Protein AF-A0A954JZP9-F1 (afdb_monomer)

pLDDT: mean 89.73, std 17.75, range [27.66, 98.94]

Structure (mmCIF, N/CA/C/O backbone):
data_AF-A0A954JZP9-F1
#
_entry.id   AF-A0A954JZP9-F1
#
loop_
_atom_site.group_PDB
_atom_site.id
_atom_site.type_symbol
_atom_site.label_atom_id
_atom_site.label_alt_id
_atom_site.label_comp_id
_atom_site.label_asym_id
_atom_site.label_entity_id
_atom_site.label_seq_id
_atom_site.pdbx_PDB_ins_code
_atom_site.Cartn_x
_atom_site.Cartn_y
_atom_site.Cartn_z
_atom_site.occupancy
_atom_site.B_iso_or_equiv
_atom_site.auth_seq_id
_atom_site.auth_comp_id
_atom_site.auth_asym_id
_atom_site.auth_atom_id
_atom_site.pdbx_PDB_model_num
ATOM 1 N N . MET A 1 1 ? -80.512 -41.760 8.336 1.00 33.44 1 MET A N 1
ATOM 2 C CA . MET A 1 1 ? -80.634 -43.079 8.992 1.00 33.44 1 MET A CA 1
ATOM 3 C C . MET A 1 1 ? -79.260 -43.503 9.483 1.00 33.44 1 MET A C 1
ATOM 5 O O . MET A 1 1 ? -78.330 -43.411 8.701 1.00 33.44 1 MET A O 1
ATOM 9 N N . LEU A 1 2 ? -79.199 -43.943 10.749 1.00 32.62 2 LEU A N 1
ATOM 10 C CA . LEU A 1 2 ? -78.161 -44.771 11.401 1.00 32.62 2 LEU A CA 1
ATOM 11 C C . LEU A 1 2 ? -76.744 -44.156 11.499 1.00 32.62 2 LEU A C 1
ATOM 13 O O . LEU A 1 2 ? -75.993 -44.124 10.540 1.00 32.62 2 LEU A O 1
ATOM 17 N N . HIS A 1 3 ? -76.423 -43.468 12.603 1.00 27.66 3 HIS A N 1
ATOM 18 C CA . HIS A 1 3 ? -75.772 -44.008 13.818 1.00 27.66 3 HIS A CA 1
ATOM 19 C C . HIS A 1 3 ? -74.424 -44.703 13.566 1.00 27.66 3 HIS A C 1
ATOM 21 O O . HIS A 1 3 ? -74.402 -45.846 13.126 1.00 27.66 3 HIS A O 1
ATOM 27 N N . ASN A 1 4 ? -73.330 -44.094 14.043 1.00 33.38 4 ASN A N 1
ATOM 28 C CA . ASN A 1 4 ? -72.460 -44.821 14.965 1.00 33.38 4 ASN A CA 1
ATOM 29 C C . ASN A 1 4 ? -71.724 -43.890 15.941 1.00 33.38 4 ASN A C 1
ATOM 31 O O . ASN A 1 4 ? -71.271 -42.803 15.588 1.00 33.38 4 ASN A O 1
ATOM 35 N N . HIS A 1 5 ? -71.668 -44.333 17.194 1.00 32.56 5 HIS A N 1
ATOM 36 C CA . HIS A 1 5 ? -71.101 -43.649 18.348 1.00 32.56 5 HIS A CA 1
ATOM 37 C C . HIS A 1 5 ? -69.634 -44.043 18.553 1.00 32.56 5 HIS A C 1
ATOM 39 O O . HIS A 1 5 ? -69.300 -45.221 18.522 1.00 32.56 5 HIS A O 1
ATOM 45 N N . GLY A 1 6 ? -68.794 -43.075 18.924 1.00 33.31 6 GLY A N 1
ATOM 46 C CA . GLY A 1 6 ? -67.505 -43.312 19.574 1.00 33.31 6 GLY A CA 1
ATOM 47 C C . GLY A 1 6 ? -67.225 -42.194 20.576 1.00 33.31 6 GLY A C 1
ATOM 48 O O . GLY A 1 6 ? -67.038 -41.045 20.194 1.00 33.31 6 GLY A O 1
ATOM 49 N N . LYS A 1 7 ? -67.290 -42.514 21.872 1.00 33.81 7 LYS A N 1
ATOM 50 C CA . LYS A 1 7 ? -67.066 -41.597 23.003 1.00 33.81 7 LYS A CA 1
ATOM 51 C C . LYS A 1 7 ? -65.589 -41.591 23.434 1.00 33.81 7 LYS A C 1
ATOM 53 O O . LYS A 1 7 ? -64.958 -42.640 23.411 1.00 33.81 7 LYS A O 1
ATOM 58 N N . ARG A 1 8 ? -65.216 -40.470 24.083 1.00 31.73 8 ARG A N 1
ATOM 59 C CA . ARG A 1 8 ? -64.083 -40.191 25.012 1.00 31.73 8 ARG A CA 1
ATOM 60 C C . ARG A 1 8 ? -62.855 -39.560 24.323 1.00 31.73 8 ARG A C 1
ATOM 62 O O . ARG A 1 8 ? -62.428 -40.061 23.305 1.00 31.73 8 ARG A O 1
ATOM 69 N N . ALA A 1 9 ? -62.243 -38.471 24.802 1.00 33.69 9 ALA A N 1
ATOM 70 C CA . ALA A 1 9 ? -62.295 -37.809 26.107 1.00 33.69 9 ALA A CA 1
ATOM 71 C C . ALA A 1 9 ? -62.086 -36.278 26.006 1.00 33.69 9 ALA A C 1
ATOM 73 O O . ALA A 1 9 ? -61.395 -35.773 25.130 1.00 33.69 9 ALA A O 1
ATOM 74 N N . ARG A 1 10 ? -62.693 -35.559 26.960 1.00 32.78 10 ARG A N 1
ATOM 75 C CA . ARG A 1 10 ? -62.503 -34.134 27.283 1.00 32.78 10 ARG A CA 1
ATOM 76 C C . ARG A 1 10 ? -61.070 -33.860 27.765 1.00 32.78 10 ARG A C 1
ATOM 78 O O . ARG A 1 10 ? -60.638 -34.545 28.688 1.00 32.78 10 ARG A O 1
ATOM 85 N N . ARG A 1 11 ? -60.495 -32.716 27.378 1.00 30.75 11 ARG A N 1
ATOM 86 C CA . ARG A 1 11 ? -60.244 -31.596 28.314 1.00 30.75 11 ARG A CA 1
ATOM 87 C C . ARG A 1 11 ? -59.953 -30.285 27.577 1.00 30.75 11 ARG A C 1
ATOM 89 O O . ARG A 1 11 ? -59.355 -30.262 26.513 1.00 30.75 11 ARG A O 1
ATOM 96 N N . LEU A 1 12 ? -60.488 -29.219 28.165 1.00 31.77 12 LEU A N 1
ATOM 97 C CA . LEU A 1 12 ? -60.503 -27.835 27.708 1.00 31.77 12 LEU A CA 1
ATOM 98 C C . LEU A 1 12 ? -59.228 -27.086 28.126 1.00 31.77 12 LEU A C 1
ATOM 100 O O . LEU A 1 12 ? -58.771 -27.273 29.247 1.00 31.77 12 LEU A O 1
ATOM 104 N N . ARG A 1 13 ? -58.798 -26.192 27.222 1.00 34.97 13 ARG A N 1
ATOM 105 C CA . ARG A 1 13 ? -58.212 -24.842 27.386 1.00 34.97 13 ARG A CA 1
ATOM 106 C C . ARG A 1 13 ? -57.173 -24.585 28.488 1.00 34.97 13 ARG A C 1
ATOM 108 O O . ARG A 1 13 ? -57.493 -24.641 29.668 1.00 34.97 13 ARG A O 1
ATOM 115 N N . ALA A 1 14 ? -56.065 -23.973 28.071 1.00 30.14 14 ALA A N 1
ATOM 116 C CA . ALA A 1 14 ? -55.577 -22.741 28.692 1.00 30.14 14 ALA A CA 1
ATOM 117 C C . ALA A 1 14 ? -54.895 -21.862 27.630 1.00 30.14 14 ALA A C 1
ATOM 119 O O . ALA A 1 14 ? -54.045 -22.332 26.881 1.00 30.14 14 ALA A O 1
ATOM 120 N N . ALA A 1 15 ? -55.326 -20.604 27.552 1.00 40.88 15 ALA A N 1
ATOM 121 C CA . ALA A 1 15 ? -54.568 -19.521 26.946 1.00 40.88 15 ALA A CA 1
ATOM 122 C C . ALA A 1 15 ? -53.496 -19.073 27.949 1.00 40.88 15 ALA A C 1
ATOM 124 O O . ALA A 1 15 ? -53.769 -19.031 29.148 1.00 40.88 15 ALA A O 1
ATOM 125 N N . GLY A 1 16 ? -52.312 -18.725 27.461 1.00 29.33 16 GLY A N 1
ATOM 126 C CA . GLY A 1 16 ? -51.227 -18.172 28.265 1.00 29.33 16 GLY A CA 1
ATOM 127 C C . GLY A 1 16 ? -50.022 -17.948 27.369 1.00 29.33 16 GLY A C 1
ATOM 128 O O . GLY A 1 16 ? -49.464 -18.907 26.848 1.00 29.33 16 GLY A O 1
ATOM 129 N N . GLY A 1 17 ? -49.700 -16.681 27.115 1.00 32.91 17 GLY A N 1
ATOM 130 C CA . GLY A 1 17 ? -48.550 -16.307 26.309 1.00 32.91 17 GLY A CA 1
ATOM 131 C C . GLY A 1 17 ? -47.236 -16.608 27.016 1.00 32.91 17 GLY A C 1
ATOM 132 O O . GLY A 1 17 ? -47.182 -16.660 28.241 1.00 32.91 17 GLY A O 1
ATOM 133 N N . GLN A 1 18 ? -46.188 -16.737 26.214 1.00 32.66 18 GLN A N 1
ATOM 134 C CA . GLN A 1 18 ? -44.828 -16.375 26.586 1.00 32.66 18 GLN A CA 1
ATOM 135 C C . GLN A 1 18 ? -44.085 -16.003 25.300 1.00 32.66 18 GLN A C 1
ATOM 137 O O . GLN A 1 18 ? -43.603 -16.843 24.549 1.00 32.66 18 GLN A O 1
ATOM 142 N N . SER A 1 19 ? -44.079 -14.699 25.031 1.00 45.66 19 SER A N 1
ATOM 143 C CA . SER A 1 19 ? -42.978 -14.003 24.376 1.00 45.66 19 SER A CA 1
ATOM 144 C C . SER A 1 19 ? -41.702 -14.262 25.182 1.00 45.66 19 SER A C 1
ATOM 146 O O . SER A 1 19 ? -41.695 -13.975 26.381 1.00 45.66 19 SER A O 1
ATOM 148 N N . GLY A 1 20 ? -40.650 -14.803 24.566 1.00 36.94 20 GLY A N 1
ATOM 149 C CA . GLY A 1 20 ? -39.375 -14.969 25.275 1.00 36.94 20 GLY A CA 1
ATOM 150 C C . GLY A 1 20 ? -38.360 -15.950 24.692 1.00 36.94 20 GLY A C 1
ATOM 151 O O . GLY A 1 20 ? -37.575 -16.490 25.458 1.00 36.94 20 GLY A O 1
ATOM 152 N N . MET A 1 21 ? -38.354 -16.215 23.382 1.00 32.12 21 MET A N 1
ATOM 153 C CA . MET A 1 21 ? -37.303 -17.031 22.745 1.00 32.12 21 MET A CA 1
ATOM 154 C C . MET A 1 21 ? -36.926 -16.475 21.368 1.00 32.12 21 MET A C 1
ATOM 156 O O . MET A 1 21 ? -37.049 -17.152 20.353 1.00 32.12 21 MET A O 1
ATOM 160 N N . ALA A 1 22 ? -36.510 -15.211 21.332 1.00 34.50 22 ALA A N 1
ATOM 161 C CA . ALA A 1 22 ? -35.873 -14.621 20.153 1.00 34.50 22 ALA A CA 1
ATOM 162 C C . ALA A 1 22 ? -34.716 -13.675 20.520 1.00 34.50 22 ALA A C 1
ATOM 164 O O . ALA A 1 22 ? -34.351 -12.844 19.704 1.00 34.50 22 ALA A O 1
ATOM 165 N N . ASP A 1 23 ? -34.160 -13.785 21.733 1.00 39.78 23 ASP A N 1
ATOM 166 C CA . ASP A 1 23 ? -33.246 -12.766 22.276 1.00 39.78 23 ASP A CA 1
ATOM 167 C C . ASP A 1 23 ? -32.055 -13.371 23.044 1.00 39.78 23 ASP A C 1
ATOM 169 O O . ASP A 1 23 ? -31.574 -12.830 24.033 1.00 39.78 23 ASP A O 1
ATOM 173 N N . SER A 1 24 ? -31.598 -14.561 22.643 1.00 39.22 24 SER A N 1
ATOM 174 C CA . SER A 1 24 ? -30.530 -15.273 23.365 1.00 39.22 24 SER A CA 1
ATOM 175 C C . SER A 1 24 ? -29.490 -15.928 22.459 1.00 39.22 24 SER A C 1
ATOM 177 O O . SER A 1 24 ? -28.933 -16.966 22.808 1.00 39.22 24 SER A O 1
ATOM 179 N N . ALA A 1 25 ? -29.225 -15.332 21.299 1.00 39.66 25 ALA A N 1
ATOM 180 C CA . ALA A 1 25 ? -28.188 -15.789 20.380 1.00 39.66 25 ALA A CA 1
ATOM 181 C C . ALA A 1 25 ? -27.268 -14.631 19.981 1.00 39.66 25 ALA A C 1
ATOM 183 O O . ALA A 1 25 ? -27.146 -14.343 18.804 1.00 39.66 25 ALA A O 1
ATOM 184 N N . GLU A 1 26 ? -26.684 -13.952 20.973 1.00 43.59 26 GLU A N 1
ATOM 185 C CA . GLU A 1 26 ? -25.443 -13.163 20.847 1.00 43.59 26 GLU A CA 1
ATOM 186 C C . GLU A 1 26 ? -25.017 -12.627 22.227 1.00 43.59 26 GLU A C 1
ATOM 188 O O . GLU A 1 26 ? -24.778 -11.445 22.437 1.00 43.59 26 GLU A O 1
ATOM 193 N N . ILE A 1 27 ? -24.916 -13.506 23.229 1.00 37.97 27 ILE A N 1
ATOM 194 C CA . ILE A 1 27 ? -23.974 -13.213 24.313 1.00 37.97 27 ILE A CA 1
ATOM 195 C C . ILE A 1 27 ? -22.645 -13.719 23.782 1.00 37.97 27 ILE A C 1
ATOM 197 O O . ILE A 1 27 ? -22.351 -14.911 23.867 1.00 37.97 27 ILE A O 1
ATOM 201 N N . ALA A 1 28 ? -21.916 -12.817 23.127 1.00 40.00 28 ALA A N 1
ATOM 202 C CA . ALA A 1 28 ? -20.525 -13.017 22.784 1.00 40.00 28 ALA A CA 1
ATOM 203 C C . ALA A 1 28 ? -19.807 -13.460 24.063 1.00 40.00 28 ALA A C 1
ATOM 205 O O . ALA A 1 28 ? -19.632 -12.676 24.997 1.00 40.00 28 ALA A O 1
ATOM 206 N N . GLU A 1 29 ? -19.423 -14.736 24.143 1.00 37.47 29 GLU A N 1
ATOM 207 C CA . GLU A 1 29 ? -18.289 -15.077 24.988 1.00 37.47 29 GLU A CA 1
ATOM 208 C C . GLU A 1 29 ? -17.181 -14.114 24.580 1.00 37.47 29 GLU A C 1
ATOM 210 O O . GLU A 1 29 ? -16.909 -13.973 23.384 1.00 37.47 29 GLU A O 1
ATOM 215 N N . ALA A 1 30 ? -16.594 -13.429 25.559 1.00 40.47 30 ALA A N 1
ATOM 216 C CA . ALA A 1 30 ? -15.386 -12.649 25.378 1.00 40.47 30 ALA A CA 1
ATOM 217 C C . ALA A 1 30 ? -14.276 -13.607 24.924 1.00 40.47 30 ALA A C 1
ATOM 219 O O . ALA A 1 30 ? -13.437 -14.053 25.704 1.00 40.47 30 ALA A O 1
ATOM 220 N N . ARG A 1 31 ? -14.294 -13.975 23.640 1.00 44.09 31 ARG A N 1
ATOM 221 C CA . ARG A 1 31 ? -13.096 -14.371 22.934 1.00 44.09 31 ARG A CA 1
ATOM 222 C C . ARG A 1 31 ? -12.229 -13.142 23.057 1.00 44.09 31 ARG A C 1
ATOM 224 O O . ARG A 1 31 ? -12.560 -12.100 22.501 1.00 44.09 31 ARG A O 1
ATOM 231 N N . ILE A 1 32 ? -11.190 -13.259 23.872 1.00 42.91 32 ILE A N 1
ATOM 232 C CA . ILE A 1 32 ? -10.062 -12.346 23.831 1.00 42.91 32 ILE A CA 1
ATOM 233 C C . ILE A 1 32 ? -9.638 -12.368 22.364 1.00 42.91 32 ILE A C 1
ATOM 235 O O . ILE A 1 32 ? -9.024 -13.333 21.909 1.00 42.91 32 ILE A O 1
ATOM 239 N N . LEU A 1 33 ? -10.087 -11.373 21.598 1.00 53.03 33 LEU A N 1
ATOM 240 C CA . LEU A 1 33 ? -9.472 -11.018 20.337 1.00 53.03 33 LEU A CA 1
ATOM 241 C C . LEU A 1 33 ? -8.048 -10.685 20.749 1.00 53.03 33 LEU A C 1
ATOM 243 O O . LEU A 1 33 ? -7.807 -9.653 21.372 1.00 53.03 33 LEU A O 1
ATOM 247 N N . LEU A 1 34 ? -7.130 -11.632 20.543 1.00 54.31 34 LEU A N 1
ATOM 248 C CA . LEU A 1 34 ? -5.718 -11.326 20.654 1.00 54.31 34 LEU A CA 1
ATOM 249 C C . LEU A 1 34 ? -5.511 -10.197 19.645 1.00 54.31 34 LEU A C 1
ATOM 251 O O . LEU A 1 34 ? -5.744 -10.405 18.454 1.00 54.31 34 LEU A O 1
ATOM 255 N N . ALA A 1 35 ? -5.208 -8.995 20.131 1.00 67.44 35 ALA A N 1
ATOM 256 C CA . ALA A 1 35 ? -4.916 -7.873 19.261 1.00 67.44 35 ALA A CA 1
ATOM 257 C C . ALA A 1 35 ? -3.764 -8.306 18.352 1.00 67.44 35 ALA A C 1
ATOM 259 O O . ALA A 1 35 ? -2.670 -8.587 18.844 1.00 67.44 35 ALA A O 1
ATOM 260 N N . ALA A 1 36 ? -4.034 -8.444 17.053 1.00 81.50 36 ALA A N 1
ATOM 261 C CA . ALA A 1 36 ? -2.985 -8.721 16.085 1.00 81.50 36 ALA A CA 1
ATOM 262 C C . ALA A 1 36 ? -1.965 -7.582 16.165 1.00 81.50 36 ALA A C 1
ATOM 264 O O . ALA A 1 36 ? -2.373 -6.413 16.226 1.00 81.50 36 ALA A O 1
ATOM 265 N N . ALA A 1 37 ? -0.675 -7.921 16.188 1.00 93.94 37 ALA A N 1
ATOM 266 C CA . ALA A 1 37 ? 0.385 -6.924 16.167 1.00 93.94 37 ALA A CA 1
ATOM 267 C C . ALA A 1 37 ? 0.190 -5.991 14.963 1.00 93.94 37 ALA A C 1
ATOM 269 O O . ALA A 1 37 ? -0.298 -6.418 13.915 1.00 93.94 37 ALA A O 1
ATOM 270 N N . ILE A 1 38 ? 0.498 -4.706 15.135 1.00 97.50 38 ILE A N 1
ATOM 271 C CA . ILE A 1 38 ? 0.285 -3.703 14.084 1.00 97.50 38 ILE A CA 1
ATOM 272 C C . ILE A 1 38 ? 1.218 -3.947 12.891 1.00 97.50 38 ILE A C 1
ATOM 274 O O . ILE A 1 38 ? 0.843 -3.691 11.756 1.00 97.50 38 ILE A O 1
ATOM 278 N N . ASP A 1 39 ? 2.412 -4.470 13.145 1.00 97.94 39 ASP A N 1
ATOM 279 C CA . ASP A 1 39 ? 3.418 -4.797 12.136 1.00 97.94 39 ASP A CA 1
ATOM 280 C C . ASP A 1 39 ? 3.252 -6.204 11.538 1.00 97.94 39 ASP A C 1
ATOM 282 O O . ASP A 1 39 ? 4.045 -6.596 10.692 1.00 97.94 39 ASP A O 1
ATOM 286 N N . GLY A 1 40 ? 2.259 -6.987 11.977 1.00 97.19 40 GLY A N 1
ATOM 287 C CA . GLY A 1 40 ? 2.046 -8.372 11.546 1.00 97.19 40 GLY A CA 1
ATOM 288 C C . GLY A 1 40 ? 2.889 -9.430 12.278 1.00 97.19 40 GLY A C 1
ATOM 289 O O . GLY A 1 40 ? 2.667 -10.627 12.071 1.00 97.19 40 GLY A O 1
ATOM 290 N N . THR A 1 41 ? 3.804 -9.037 13.169 1.00 97.62 41 THR A N 1
ATOM 291 C CA . THR A 1 41 ? 4.682 -9.970 13.892 1.00 97.62 41 THR A CA 1
ATOM 292 C C . THR A 1 41 ? 3.884 -10.934 14.778 1.00 97.62 41 THR A C 1
ATOM 294 O O . THR A 1 41 ? 2.926 -10.573 15.465 1.00 97.62 41 THR A O 1
ATOM 297 N N . GLY A 1 42 ? 4.293 -12.202 14.792 1.00 95.62 42 GLY A N 1
ATOM 298 C CA . GLY A 1 42 ? 3.695 -13.257 15.611 1.00 95.62 42 GLY A CA 1
ATOM 299 C C . GLY A 1 42 ? 2.401 -13.852 15.049 1.00 95.62 42 GLY A C 1
ATOM 300 O O . GLY A 1 42 ? 1.772 -14.659 15.735 1.00 95.62 42 GLY A O 1
ATOM 301 N N . ASN A 1 43 ? 2.010 -13.498 13.818 1.00 95.62 43 ASN A N 1
ATOM 302 C CA . ASN A 1 43 ? 0.859 -14.104 13.141 1.00 95.62 43 ASN A CA 1
ATOM 303 C C . ASN A 1 43 ? 1.054 -15.623 12.961 1.00 95.62 43 ASN A C 1
ATOM 305 O O . ASN A 1 43 ? 0.176 -16.419 13.303 1.00 95.62 43 ASN A O 1
ATOM 309 N N . ASN A 1 44 ? 2.247 -16.037 12.523 1.00 97.00 44 ASN A N 1
ATOM 310 C CA . ASN A 1 44 ? 2.642 -17.441 12.477 1.00 97.00 44 ASN A CA 1
ATOM 311 C C . ASN A 1 44 ? 3.429 -17.832 13.744 1.00 97.00 44 ASN A C 1
ATOM 313 O O . ASN A 1 44 ? 4.438 -17.221 14.080 1.00 97.00 44 ASN A O 1
ATOM 317 N N . LEU A 1 45 ? 2.987 -18.881 14.449 1.00 94.94 45 LEU A N 1
ATOM 318 C CA . LEU A 1 45 ? 3.584 -19.292 15.730 1.00 94.94 45 LEU A CA 1
ATOM 319 C C . LEU A 1 45 ? 4.985 -19.909 15.605 1.00 94.94 45 LEU A C 1
ATOM 321 O O . LEU A 1 45 ? 5.762 -19.847 16.557 1.00 94.94 45 LEU A O 1
ATOM 325 N N . GLU A 1 46 ? 5.289 -20.552 14.476 1.00 97.12 46 GLU A N 1
ATOM 326 C CA . GLU A 1 46 ? 6.580 -21.217 14.245 1.00 97.12 46 GLU A CA 1
ATOM 327 C C . GLU A 1 46 ? 7.581 -20.292 13.547 1.00 97.12 46 GLU A C 1
ATOM 329 O O . GLU A 1 46 ? 8.784 -20.410 13.775 1.00 97.12 46 GLU A O 1
ATOM 334 N N . ASN A 1 47 ? 7.080 -19.347 12.748 1.00 97.69 47 ASN A N 1
ATOM 335 C CA . ASN A 1 47 ? 7.867 -18.359 12.016 1.00 97.69 47 ASN A CA 1
ATOM 336 C C . ASN A 1 47 ? 7.327 -16.945 12.306 1.00 97.69 47 ASN A C 1
ATOM 338 O O . ASN A 1 47 ? 6.631 -16.387 11.460 1.00 97.69 47 ASN A O 1
ATOM 342 N N . PRO A 1 48 ? 7.614 -16.359 13.485 1.00 97.00 48 PRO A N 1
ATOM 343 C CA . PRO A 1 48 ? 6.967 -15.123 13.941 1.00 97.00 48 PRO A CA 1
ATOM 344 C C . PRO A 1 48 ? 7.113 -13.920 13.009 1.00 97.00 48 PRO A C 1
ATOM 346 O O . PRO A 1 48 ? 6.218 -13.085 12.983 1.00 97.00 48 PRO A O 1
ATOM 349 N N . GLU A 1 49 ? 8.193 -13.851 12.233 1.00 97.62 49 GLU A N 1
ATOM 350 C CA . GLU A 1 49 ? 8.442 -12.742 11.304 1.00 97.62 49 GLU A CA 1
ATOM 351 C C . GLU A 1 49 ? 7.728 -12.915 9.958 1.00 97.62 49 GLU A C 1
ATOM 353 O O . GLU A 1 49 ? 7.643 -11.984 9.179 1.00 97.62 49 GLU A O 1
ATOM 358 N N . TRP A 1 50 ? 7.196 -14.094 9.623 1.00 98.12 50 TRP A N 1
ATOM 359 C CA . TRP A 1 50 ? 6.610 -14.299 8.297 1.00 98.12 50 TRP A CA 1
ATOM 360 C C . TRP A 1 50 ? 5.448 -13.345 8.014 1.00 98.12 50 TRP A C 1
ATOM 362 O O . TRP A 1 50 ? 4.371 -13.479 8.591 1.00 98.12 50 TRP A O 1
ATOM 372 N N . GLY A 1 51 ? 5.669 -12.440 7.057 1.00 97.69 51 GLY A N 1
ATOM 373 C CA . GLY A 1 51 ? 4.704 -11.431 6.637 1.00 97.69 51 GLY A CA 1
ATOM 374 C C . GLY A 1 51 ? 4.684 -10.168 7.499 1.00 97.69 51 GLY A C 1
ATOM 375 O O . GLY A 1 51 ? 3.813 -9.330 7.268 1.00 97.69 51 GLY A O 1
ATOM 376 N N . SER A 1 52 ? 5.598 -10.013 8.464 1.00 98.31 52 SER A N 1
ATOM 377 C CA . SER A 1 52 ? 5.723 -8.763 9.210 1.00 98.31 52 SER A CA 1
ATOM 378 C C . SER A 1 52 ? 6.315 -7.641 8.347 1.00 98.31 52 SER A C 1
ATOM 380 O O . SER A 1 52 ? 6.948 -7.871 7.311 1.00 98.31 52 SER A O 1
ATOM 382 N N . ALA A 1 53 ? 6.067 -6.399 8.757 1.00 98.25 53 ALA A N 1
ATOM 383 C CA . ALA A 1 53 ? 6.636 -5.221 8.127 1.00 98.25 53 ALA A CA 1
ATOM 384 C C . ALA A 1 53 ? 8.167 -5.223 8.250 1.00 98.25 53 ALA A C 1
ATOM 386 O O . ALA A 1 53 ? 8.723 -5.451 9.323 1.00 98.25 53 ALA A O 1
ATOM 387 N N . GLY A 1 54 ? 8.856 -4.922 7.151 1.00 97.56 54 GLY A N 1
ATOM 388 C CA . GLY A 1 54 ? 10.317 -4.916 7.079 1.00 97.56 54 GLY A CA 1
ATOM 389 C C . GLY A 1 54 ? 10.935 -6.241 6.627 1.00 97.56 54 GLY A C 1
ATOM 390 O O . GLY A 1 54 ? 12.153 -6.298 6.452 1.00 97.56 54 GLY A O 1
ATOM 391 N N . GLU A 1 55 ? 10.135 -7.280 6.381 1.00 97.81 55 GLU A N 1
ATOM 392 C CA . GLU A 1 55 ? 10.629 -8.528 5.803 1.00 97.81 55 GLU A CA 1
ATOM 393 C C . GLU A 1 55 ? 10.937 -8.412 4.307 1.00 97.81 55 GLU A C 1
ATOM 395 O O . GLU A 1 55 ? 10.360 -7.616 3.557 1.00 97.81 55 GLU A O 1
ATOM 400 N N . ASN A 1 56 ? 11.843 -9.274 3.846 1.00 98.00 56 ASN A N 1
ATOM 401 C CA . ASN A 1 56 ? 12.130 -9.406 2.425 1.00 98.00 56 ASN A CA 1
ATOM 402 C C . ASN A 1 56 ? 10.907 -9.932 1.666 1.00 98.00 56 ASN A C 1
ATOM 404 O O . ASN A 1 56 ? 10.235 -10.872 2.099 1.00 98.00 56 ASN A O 1
ATOM 408 N N . LEU A 1 57 ? 10.670 -9.373 0.478 1.00 98.31 57 LEU A N 1
ATOM 409 C CA . LEU A 1 57 ? 9.757 -9.977 -0.485 1.00 98.31 57 LEU A CA 1
ATOM 410 C C . LEU A 1 57 ? 10.248 -11.390 -0.819 1.00 98.31 57 LEU A C 1
ATOM 412 O O . LEU A 1 57 ? 11.442 -11.614 -1.036 1.00 98.31 57 LEU A O 1
ATOM 416 N N . ILE A 1 58 ? 9.325 -12.347 -0.903 1.00 97.62 58 ILE A N 1
ATOM 417 C CA . ILE A 1 58 ? 9.670 -13.697 -1.354 1.00 97.62 58 ILE A CA 1
ATOM 418 C C . ILE A 1 58 ? 9.886 -13.702 -2.871 1.00 97.62 58 ILE A C 1
ATOM 420 O O . ILE A 1 58 ? 9.563 -12.746 -3.577 1.00 97.62 58 ILE A O 1
ATOM 424 N N . ARG A 1 59 ? 10.397 -14.808 -3.405 1.00 96.75 59 ARG A N 1
ATOM 425 C CA . ARG A 1 59 ? 10.563 -14.985 -4.848 1.00 96.75 59 ARG A CA 1
ATOM 426 C C . ARG A 1 59 ? 9.899 -16.256 -5.338 1.00 96.75 59 ARG A C 1
ATOM 428 O O . ARG A 1 59 ? 10.065 -17.316 -4.737 1.00 96.75 59 ARG A O 1
ATOM 435 N N . LEU A 1 60 ? 9.194 -16.151 -6.459 1.00 96.94 60 LEU A N 1
ATOM 436 C CA . LEU A 1 60 ? 8.676 -17.301 -7.202 1.00 96.94 60 LEU A CA 1
ATOM 437 C C . LEU A 1 60 ? 9.718 -17.840 -8.195 1.00 96.94 60 LEU A C 1
ATOM 439 O O . LEU A 1 60 ? 9.725 -19.034 -8.496 1.00 96.94 60 LEU A O 1
ATOM 443 N N . ALA A 1 61 ? 10.611 -16.975 -8.678 1.00 95.19 61 ALA A N 1
ATOM 444 C CA . ALA A 1 61 ? 11.717 -17.289 -9.571 1.00 95.19 61 ALA A CA 1
ATOM 445 C C . ALA A 1 61 ? 13.053 -16.735 -9.047 1.00 95.19 61 ALA A C 1
ATOM 447 O O . ALA A 1 61 ? 13.114 -15.781 -8.277 1.00 95.19 61 ALA A O 1
ATOM 448 N N . THR A 1 62 ? 14.166 -17.330 -9.474 1.00 93.06 62 THR A N 1
ATOM 449 C CA . THR A 1 62 ? 15.507 -16.847 -9.106 1.00 93.06 62 THR A CA 1
ATOM 450 C C . THR A 1 62 ? 15.747 -15.422 -9.606 1.00 93.06 62 THR A C 1
ATOM 452 O O . THR A 1 62 ? 15.368 -15.098 -10.729 1.00 93.06 62 THR A O 1
ATOM 455 N N . ALA A 1 63 ? 16.427 -14.591 -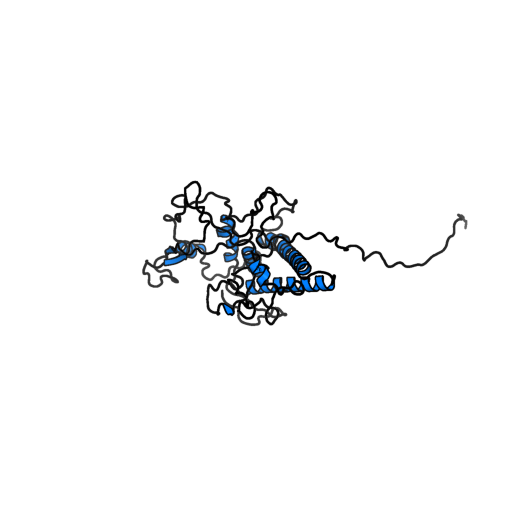8.810 1.00 94.19 63 ALA A N 1
ATOM 456 C CA . ALA A 1 63 ? 16.797 -13.236 -9.216 1.00 94.19 63 ALA A CA 1
ATOM 457 C C . ALA A 1 63 ? 17.732 -13.237 -10.442 1.00 94.19 63 ALA A C 1
ATOM 459 O O . ALA A 1 63 ? 18.756 -13.922 -10.444 1.00 94.19 63 ALA A O 1
ATOM 460 N N . GLU A 1 64 ? 17.414 -12.428 -11.456 1.00 94.12 64 GLU A N 1
ATOM 461 C CA . GLU A 1 64 ? 18.208 -12.280 -12.686 1.00 94.12 64 GLU A CA 1
ATOM 462 C C . GLU A 1 64 ? 18.880 -10.898 -12.763 1.00 94.12 64 GLU A C 1
ATOM 464 O O . GLU A 1 64 ? 18.457 -10.010 -13.506 1.00 94.12 64 GLU A O 1
ATOM 469 N N . TYR A 1 65 ? 19.945 -10.716 -11.981 1.00 96.06 65 TYR A N 1
ATOM 470 C CA . TYR A 1 65 ? 20.855 -9.567 -12.090 1.00 96.06 65 TYR A CA 1
ATOM 471 C C . TYR A 1 65 ? 21.966 -9.838 -13.119 1.00 96.06 65 TYR A C 1
ATOM 473 O O . TYR A 1 65 ? 22.321 -10.997 -13.341 1.00 96.06 65 TYR A O 1
ATOM 481 N N . ALA A 1 66 ? 22.541 -8.793 -13.727 1.00 96.00 66 ALA A N 1
ATOM 482 C CA . ALA A 1 66 ? 23.594 -8.925 -14.749 1.00 96.00 66 ALA A CA 1
ATOM 483 C C . ALA A 1 66 ? 24.832 -9.680 -14.232 1.00 96.00 66 ALA A C 1
ATOM 485 O O . ALA A 1 66 ? 25.387 -10.537 -14.918 1.00 96.00 66 ALA A O 1
ATOM 486 N N . ASP A 1 67 ? 25.219 -9.398 -12.990 1.00 96.62 67 ASP A N 1
ATOM 487 C CA . ASP A 1 67 ? 26.316 -10.039 -12.261 1.00 96.62 67 ASP A CA 1
ATOM 488 C C . ASP A 1 67 ? 25.855 -11.235 -11.406 1.00 96.62 67 ASP A C 1
ATOM 490 O O . ASP A 1 67 ? 26.658 -11.831 -10.688 1.00 96.62 67 ASP A O 1
ATOM 494 N N . ALA A 1 68 ? 24.564 -11.587 -11.468 1.00 96.12 68 ALA A N 1
ATOM 495 C CA . ALA A 1 68 ? 23.881 -12.526 -10.576 1.00 96.12 68 ALA A CA 1
ATOM 496 C C . ALA A 1 68 ? 23.946 -12.155 -9.076 1.00 96.12 68 ALA A C 1
ATOM 498 O O . ALA A 1 68 ? 23.740 -13.017 -8.221 1.00 96.12 68 ALA A O 1
ATOM 499 N N . ILE A 1 69 ? 24.219 -10.888 -8.743 1.00 97.50 69 ILE A N 1
ATOM 500 C CA . ILE A 1 69 ? 24.288 -10.384 -7.366 1.00 97.50 69 ILE A CA 1
ATOM 501 C C . ILE A 1 69 ? 23.354 -9.190 -7.187 1.00 97.50 69 ILE A C 1
ATOM 503 O O . ILE A 1 69 ? 22.437 -9.255 -6.372 1.00 97.50 69 ILE A O 1
ATOM 507 N N . SER A 1 70 ? 23.591 -8.087 -7.897 1.00 96.94 70 SER A N 1
ATOM 508 C CA . SER A 1 70 ? 22.839 -6.846 -7.695 1.00 96.94 70 SER A CA 1
ATOM 509 C C . SER A 1 70 ? 22.876 -5.852 -8.855 1.00 96.94 70 SER A C 1
ATOM 511 O O . SER A 1 70 ? 22.122 -4.875 -8.808 1.00 96.94 70 SER A O 1
ATOM 513 N N . GLU A 1 71 ? 23.717 -6.045 -9.873 1.00 95.69 71 GLU A N 1
ATOM 514 C CA . GLU A 1 71 ? 23.779 -5.150 -11.030 1.00 95.69 71 GLU A CA 1
ATOM 515 C C . GLU A 1 71 ? 22.501 -5.265 -11.867 1.00 95.69 71 GLU A C 1
ATOM 517 O O . GLU A 1 71 ? 22.040 -6.362 -12.195 1.00 95.69 71 GLU A O 1
ATOM 522 N N . VAL A 1 72 ? 21.896 -4.117 -12.186 1.00 93.44 72 VAL A N 1
ATOM 523 C CA . VAL A 1 72 ? 20.651 -4.057 -12.964 1.00 93.44 72 VAL A CA 1
ATOM 524 C C . VAL A 1 72 ? 20.873 -4.738 -14.314 1.00 93.44 72 VAL A C 1
ATOM 526 O O . VAL A 1 72 ? 21.760 -4.360 -15.070 1.00 93.44 72 VAL A O 1
ATOM 529 N N . GLY A 1 73 ? 20.074 -5.765 -14.602 1.00 91.12 73 GLY A N 1
ATOM 530 C CA . GLY A 1 73 ? 20.132 -6.480 -15.872 1.00 91.12 73 GLY A CA 1
ATOM 531 C C . GLY A 1 73 ? 19.398 -5.761 -17.002 1.00 91.12 73 GLY A C 1
ATOM 532 O O . GLY A 1 73 ? 18.637 -4.821 -16.784 1.00 91.12 73 GLY A O 1
ATOM 533 N N . GLY A 1 74 ? 19.562 -6.281 -18.219 1.00 87.06 74 GLY A N 1
ATOM 534 C CA . GLY A 1 74 ? 18.774 -5.856 -19.378 1.00 87.06 74 GLY A CA 1
ATOM 535 C C . GLY A 1 74 ? 19.468 -4.898 -20.343 1.00 87.06 74 GLY A C 1
ATOM 536 O O . GLY A 1 74 ? 18.772 -4.290 -21.144 1.00 87.06 74 GLY A O 1
ATOM 537 N N . GLU A 1 75 ? 20.801 -4.801 -20.321 1.00 85.94 75 GLU A N 1
ATOM 538 C CA . GLU A 1 75 ? 21.576 -3.978 -21.271 1.00 85.94 75 GLU A CA 1
ATOM 539 C C . GLU A 1 75 ? 21.294 -4.322 -22.748 1.00 85.94 75 GLU A C 1
ATOM 541 O O . GLU A 1 75 ? 21.305 -3.441 -23.603 1.00 85.94 75 GLU A O 1
ATOM 546 N N . ASP A 1 76 ? 20.968 -5.586 -23.039 1.00 90.19 76 ASP A N 1
ATOM 547 C CA . ASP A 1 76 ? 20.613 -6.071 -24.382 1.00 90.19 76 ASP A CA 1
ATOM 548 C C . ASP A 1 76 ? 19.102 -5.969 -24.701 1.00 90.19 76 ASP A C 1
ATOM 550 O O . ASP A 1 76 ? 18.622 -6.565 -25.670 1.00 90.19 76 ASP A O 1
ATOM 554 N N . ARG A 1 77 ? 18.313 -5.275 -23.869 1.00 93.12 77 ARG A N 1
ATOM 555 C CA . ARG A 1 77 ? 16.854 -5.126 -24.021 1.00 93.12 77 ARG A CA 1
ATOM 556 C C . ARG A 1 77 ? 16.502 -3.697 -24.468 1.00 93.12 77 ARG A C 1
ATOM 558 O O . ARG A 1 77 ? 17.245 -2.767 -24.160 1.00 93.12 77 ARG A O 1
ATOM 565 N N . PRO A 1 78 ? 15.362 -3.491 -25.157 1.00 95.94 78 PRO A N 1
ATOM 566 C CA . PRO A 1 78 ? 14.838 -2.148 -25.399 1.00 95.94 78 PRO A CA 1
ATOM 567 C C . PRO A 1 78 ? 14.656 -1.374 -24.089 1.00 95.94 78 PRO A C 1
ATOM 569 O O . PRO A 1 78 ? 14.385 -1.973 -23.042 1.00 95.94 78 PRO A O 1
ATOM 572 N N . SER A 1 79 ? 14.773 -0.045 -24.140 1.00 96.00 79 SER A N 1
ATOM 573 C CA . SER A 1 79 ? 14.587 0.771 -22.938 1.00 96.00 79 SER A CA 1
ATOM 574 C C . SER A 1 79 ? 13.142 0.694 -22.438 1.00 96.00 79 SER A C 1
ATOM 576 O O . SER A 1 79 ? 12.205 0.498 -23.215 1.00 96.00 79 SER A O 1
ATOM 578 N N . ALA A 1 80 ? 12.930 0.908 -21.136 1.00 96.06 80 ALA A N 1
ATOM 579 C CA . ALA A 1 80 ? 11.580 0.918 -20.571 1.00 96.06 80 ALA A CA 1
ATOM 580 C C . ALA A 1 80 ? 10.666 1.958 -21.253 1.00 96.06 80 ALA A C 1
ATOM 582 O O . ALA A 1 80 ? 9.478 1.700 -21.441 1.00 96.06 80 ALA A O 1
ATOM 583 N N . ARG A 1 81 ? 11.219 3.101 -21.691 1.00 97.44 81 ARG A N 1
ATOM 584 C CA . ARG A 1 81 ? 10.462 4.122 -22.428 1.00 97.44 81 ARG A CA 1
ATOM 585 C C . ARG A 1 81 ? 10.100 3.670 -23.843 1.00 97.44 81 ARG A C 1
ATOM 587 O O . ARG A 1 81 ? 8.979 3.909 -24.276 1.00 97.44 81 ARG A O 1
ATOM 594 N N . GLU A 1 82 ? 11.001 2.985 -24.544 1.00 97.19 82 GLU A N 1
ATOM 595 C CA . GLU A 1 82 ? 10.689 2.394 -25.851 1.00 97.19 82 GLU A CA 1
ATOM 596 C C . GLU A 1 82 ? 9.563 1.356 -25.742 1.00 97.19 82 GLU A C 1
ATOM 598 O O . GLU A 1 82 ? 8.615 1.382 -26.530 1.00 97.19 82 GLU A O 1
ATOM 603 N N . ILE A 1 83 ? 9.627 0.487 -24.728 1.00 97.12 83 ILE A N 1
ATOM 604 C CA . ILE A 1 83 ? 8.582 -0.508 -24.453 1.00 97.12 83 ILE A CA 1
ATOM 605 C C . ILE A 1 83 ? 7.256 0.188 -24.129 1.00 97.12 83 ILE A C 1
ATOM 607 O O . ILE A 1 83 ? 6.238 -0.170 -24.712 1.00 97.12 83 ILE A O 1
ATOM 611 N N . SER A 1 84 ? 7.267 1.206 -23.262 1.00 96.94 84 SER A N 1
ATOM 612 C CA . SER A 1 84 ? 6.081 2.003 -22.923 1.00 96.94 84 SER A CA 1
ATOM 613 C C . SER A 1 84 ? 5.427 2.606 -24.170 1.00 96.94 84 SER A C 1
ATOM 615 O O . SER A 1 84 ? 4.240 2.386 -24.391 1.00 96.94 84 SER A O 1
ATOM 617 N N . ASN A 1 85 ? 6.201 3.266 -25.037 1.00 95.94 85 ASN A N 1
ATOM 618 C CA . ASN A 1 85 ? 5.681 3.854 -26.277 1.00 95.94 85 ASN A CA 1
ATOM 619 C C . ASN A 1 85 ? 5.122 2.795 -27.242 1.00 95.94 85 ASN A C 1
ATOM 621 O O . ASN A 1 85 ? 4.175 3.059 -27.970 1.00 95.94 85 ASN A O 1
ATOM 625 N N . THR A 1 86 ? 5.718 1.602 -27.274 1.00 95.69 86 THR A N 1
ATOM 626 C CA . THR A 1 86 ? 5.337 0.549 -28.229 1.00 95.69 86 THR A CA 1
ATOM 627 C C . THR A 1 86 ? 4.135 -0.270 -27.761 1.00 95.69 86 THR A C 1
ATOM 629 O O . THR A 1 86 ? 3.353 -0.738 -28.585 1.00 95.69 86 THR A O 1
ATOM 632 N N . VAL A 1 87 ? 4.019 -0.503 -26.452 1.00 94.56 87 VAL A N 1
ATOM 633 C CA . VAL A 1 87 ? 3.060 -1.455 -25.869 1.00 94.56 87 VAL A CA 1
ATOM 634 C C . VAL A 1 87 ? 1.897 -0.753 -25.180 1.00 94.56 87 VAL A C 1
ATOM 636 O O . VAL A 1 87 ? 0.778 -1.255 -25.238 1.00 94.56 87 VAL A O 1
ATOM 639 N N . SER A 1 88 ? 2.154 0.370 -24.509 1.00 92.25 88 SER A N 1
ATOM 640 C CA . SER A 1 88 ? 1.175 1.036 -23.643 1.00 92.25 88 SER A CA 1
ATOM 641 C C . SER A 1 88 ? 0.475 2.222 -24.303 1.00 92.25 88 SER A C 1
ATOM 643 O O . SER A 1 88 ? -0.524 2.686 -23.764 1.00 92.25 88 SER A O 1
ATOM 645 N N . ASP A 1 89 ? 0.969 2.722 -25.440 1.00 90.25 89 ASP A N 1
ATOM 646 C CA . ASP A 1 89 ? 0.301 3.799 -26.172 1.00 90.25 89 ASP A CA 1
ATOM 647 C C . ASP A 1 89 ? -1.056 3.323 -26.719 1.00 90.25 89 ASP A C 1
ATOM 649 O O . ASP A 1 89 ? -1.130 2.476 -27.612 1.00 90.25 89 ASP A O 1
ATOM 653 N N . SER A 1 90 ? -2.140 3.880 -26.177 1.00 85.00 90 SER A N 1
ATOM 654 C CA . SER A 1 90 ? -3.509 3.631 -26.634 1.00 85.00 90 SER A CA 1
ATOM 655 C C . SER A 1 90 ? -3.903 4.501 -27.832 1.00 85.00 90 SER A C 1
ATOM 657 O O . SER A 1 90 ? -5.013 4.371 -28.349 1.00 85.00 90 SER A O 1
ATOM 659 N N . GLY A 1 91 ? -3.035 5.416 -28.282 1.00 83.06 91 GLY A N 1
ATOM 660 C CA . GLY A 1 91 ? -3.331 6.361 -29.358 1.00 83.06 91 GLY A CA 1
ATOM 661 C C . GLY A 1 91 ? -4.479 7.321 -29.026 1.00 83.06 91 GLY A C 1
ATOM 662 O O . GLY A 1 91 ? -5.126 7.834 -29.941 1.00 83.06 91 GLY A O 1
ATOM 663 N N . GLY A 1 92 ? -4.764 7.527 -27.735 1.00 79.31 92 GLY A N 1
ATOM 664 C CA . GLY A 1 92 ? -5.906 8.310 -27.253 1.00 79.31 92 GLY A CA 1
ATOM 665 C C . GLY A 1 92 ? -7.252 7.589 -27.374 1.00 79.31 92 GLY A C 1
ATOM 666 O O . GLY A 1 92 ? -8.292 8.242 -27.356 1.00 79.31 92 GLY A O 1
ATOM 667 N N . ALA A 1 93 ? -7.251 6.265 -27.555 1.00 80.38 93 ALA A N 1
ATOM 668 C CA . ALA A 1 93 ? -8.471 5.477 -27.500 1.00 80.38 93 ALA A CA 1
ATOM 669 C C . ALA A 1 93 ? -8.919 5.288 -26.046 1.00 80.38 93 ALA A C 1
ATOM 671 O O . ALA A 1 93 ? -8.157 4.778 -25.226 1.00 80.38 93 ALA A O 1
ATOM 672 N N . ASP A 1 94 ? -10.175 5.631 -25.776 1.00 81.38 94 ASP A N 1
ATOM 673 C CA . ASP A 1 94 ? -10.880 5.195 -24.576 1.00 81.38 94 ASP A CA 1
ATOM 674 C C . ASP A 1 94 ? -11.275 3.717 -24.745 1.00 81.38 94 ASP A C 1
ATOM 676 O O . ASP A 1 94 ? -12.077 3.352 -25.617 1.00 81.38 94 ASP A O 1
ATOM 680 N N . VAL A 1 95 ? -10.628 2.844 -23.968 1.00 84.12 95 VAL A N 1
ATOM 681 C CA . VAL A 1 95 ? -10.830 1.393 -24.016 1.00 84.12 95 VAL A CA 1
ATOM 682 C C . VAL A 1 95 ? -11.662 0.970 -22.817 1.00 84.12 95 VAL A C 1
ATOM 684 O O . VAL A 1 95 ? -11.155 0.712 -21.728 1.00 84.12 95 VAL A O 1
ATOM 687 N N . ILE A 1 96 ? -12.961 0.821 -23.052 1.00 83.19 96 ILE A N 1
ATOM 688 C CA . ILE A 1 96 ? -13.893 0.347 -22.032 1.00 83.19 96 ILE A CA 1
ATOM 689 C C . ILE A 1 96 ? -13.620 -1.130 -21.727 1.00 83.19 96 ILE A C 1
ATOM 691 O O . ILE A 1 96 ? -13.519 -1.966 -22.627 1.00 83.19 96 ILE A O 1
ATOM 695 N N . SER A 1 97 ? -13.566 -1.468 -20.439 1.00 83.88 97 SER A N 1
ATOM 696 C CA . SER A 1 97 ? -13.474 -2.853 -19.976 1.00 83.88 97 SER A CA 1
ATOM 697 C C . SER A 1 97 ? -14.619 -3.707 -20.533 1.00 83.88 97 SER A C 1
ATOM 699 O O . SER A 1 97 ? -15.788 -3.443 -20.252 1.00 83.88 97 SER A O 1
ATOM 701 N N . ASP A 1 98 ? -14.297 -4.814 -21.212 1.00 86.81 98 ASP A N 1
ATOM 702 C CA . ASP A 1 98 ? -15.281 -5.802 -21.700 1.00 86.81 98 ASP A CA 1
ATOM 703 C C . ASP A 1 98 ? -16.157 -6.392 -20.578 1.00 86.81 98 ASP A C 1
ATOM 705 O O . ASP A 1 98 ? -17.212 -6.983 -20.824 1.00 86.81 98 ASP A O 1
ATOM 709 N N . ARG A 1 99 ? -15.713 -6.261 -19.321 1.00 87.00 99 ARG A N 1
ATOM 710 C CA . ARG A 1 99 ? -16.443 -6.709 -18.130 1.00 87.00 99 ARG A CA 1
ATOM 711 C C . ARG A 1 99 ? -17.315 -5.620 -17.508 1.00 87.00 99 ARG A C 1
ATOM 713 O O . ARG A 1 99 ? -17.981 -5.909 -16.517 1.00 87.00 99 ARG A O 1
ATOM 720 N N . MET A 1 100 ? -17.332 -4.414 -18.082 1.00 88.12 100 MET A N 1
ATOM 721 C CA . MET A 1 100 ? -18.135 -3.268 -17.640 1.00 88.12 100 MET A CA 1
ATOM 722 C C . MET A 1 100 ? -17.948 -2.956 -16.148 1.00 88.12 100 MET A C 1
ATOM 724 O O . MET A 1 100 ? -18.910 -2.718 -15.418 1.00 88.12 100 MET A O 1
ATOM 728 N N . MET A 1 101 ? -16.704 -3.034 -15.678 1.00 89.69 101 MET A N 1
ATOM 729 C CA . MET A 1 101 ? -16.357 -2.729 -14.292 1.00 89.69 101 MET A CA 1
ATOM 730 C C . MET A 1 101 ? -16.343 -1.217 -14.073 1.00 89.69 101 MET A C 1
ATOM 732 O O . MET A 1 101 ? -15.856 -0.477 -14.920 1.00 89.69 101 MET A O 1
ATOM 736 N N . SER A 1 102 ? -16.852 -0.766 -12.928 1.00 91.31 102 SER A N 1
ATOM 737 C CA . SER A 1 102 ? -16.717 0.628 -12.488 1.00 91.31 102 SER A CA 1
ATOM 738 C C . SER A 1 102 ? -15.281 0.944 -12.062 1.00 91.31 102 SER A C 1
ATOM 740 O O . SER A 1 102 ? -14.598 0.032 -11.595 1.00 91.31 102 SER A O 1
ATOM 742 N N . ALA A 1 103 ? -14.897 2.226 -12.048 1.00 90.81 103 ALA A N 1
ATOM 743 C CA . ALA A 1 103 ? -13.621 2.730 -11.509 1.00 90.81 103 ALA A CA 1
ATOM 744 C C . ALA A 1 103 ? -13.261 2.180 -10.111 1.00 90.81 103 ALA A C 1
ATOM 746 O O . ALA A 1 103 ? -12.102 1.899 -9.816 1.00 90.81 103 ALA A O 1
ATOM 747 N N . MET A 1 104 ? -14.266 1.864 -9.283 1.00 93.00 104 MET A N 1
ATOM 748 C CA . MET A 1 104 ? -14.066 1.202 -7.987 1.00 93.00 104 MET A CA 1
ATOM 749 C C . MET A 1 104 ? -13.217 -0.084 -8.059 1.00 93.00 104 MET A C 1
ATOM 751 O O . MET A 1 104 ? -12.593 -0.454 -7.068 1.00 93.00 104 MET A O 1
ATOM 755 N N . ILE A 1 105 ? -13.154 -0.774 -9.207 1.00 94.25 105 ILE A N 1
ATOM 756 C CA . ILE A 1 105 ? -12.311 -1.965 -9.347 1.00 94.25 105 ILE A CA 1
ATOM 757 C C . ILE A 1 105 ? -10.822 -1.642 -9.177 1.00 94.25 105 ILE A C 1
ATOM 759 O O . ILE A 1 105 ? -10.127 -2.407 -8.507 1.00 94.25 105 ILE A O 1
ATOM 763 N N . TYR A 1 106 ? -10.329 -0.529 -9.732 1.00 94.06 106 TYR A N 1
ATOM 764 C CA . TYR A 1 106 ? -8.926 -0.151 -9.568 1.00 94.06 106 TYR A CA 1
ATOM 765 C C . TYR A 1 106 ? -8.719 0.587 -8.252 1.00 94.06 106 TYR A C 1
ATOM 767 O O . TYR A 1 106 ? -7.731 0.308 -7.586 1.00 94.06 106 TYR A O 1
ATOM 775 N N . ALA A 1 107 ? -9.661 1.443 -7.835 1.00 96.25 107 ALA A N 1
ATOM 776 C CA . ALA A 1 107 ? -9.543 2.175 -6.575 1.00 96.25 107 ALA A CA 1
ATOM 777 C C . ALA A 1 107 ? -9.454 1.208 -5.383 1.00 96.25 107 ALA A C 1
ATOM 779 O O . ALA A 1 107 ? -8.580 1.350 -4.530 1.00 96.25 107 ALA A O 1
ATOM 780 N N . TRP A 1 108 ? -10.288 0.157 -5.364 1.00 98.25 108 TRP A N 1
ATOM 781 C CA . TRP A 1 108 ? -10.171 -0.916 -4.374 1.00 98.25 108 TRP A CA 1
ATOM 782 C C . TRP A 1 108 ? -8.859 -1.693 -4.525 1.00 98.25 108 TRP A C 1
ATOM 784 O O . TRP A 1 108 ? -8.210 -1.992 -3.531 1.00 98.25 108 TRP A O 1
ATOM 794 N N . GLY A 1 109 ? -8.436 -1.994 -5.757 1.00 98.06 109 GLY A N 1
ATOM 795 C CA . GLY A 1 109 ? -7.161 -2.666 -6.017 1.00 98.06 109 GLY A CA 1
ATOM 796 C C . GLY A 1 109 ? -5.955 -1.899 -5.467 1.00 98.06 109 GLY A C 1
ATOM 797 O O . GLY A 1 109 ? -5.117 -2.496 -4.801 1.00 98.06 109 GLY A O 1
ATOM 798 N N . GLN A 1 110 ? -5.903 -0.582 -5.678 1.00 98.25 110 GLN A N 1
ATOM 799 C CA . GLN A 1 110 ? -4.876 0.304 -5.129 1.00 98.25 110 GLN A CA 1
ATOM 800 C C . GLN A 1 110 ? -4.970 0.386 -3.602 1.00 98.25 110 GLN A C 1
ATOM 802 O O . GLN A 1 110 ? -3.962 0.258 -2.917 1.00 98.25 110 GLN A O 1
ATOM 807 N N . PHE A 1 111 ? -6.179 0.524 -3.054 1.00 98.62 111 PHE A N 1
ATOM 808 C CA . PHE A 1 111 ? -6.397 0.529 -1.607 1.00 98.62 111 PHE A CA 1
ATOM 809 C C . PHE A 1 111 ? -5.884 -0.755 -0.936 1.00 98.62 111 PHE A C 1
ATOM 811 O O . PHE A 1 111 ? -5.283 -0.685 0.131 1.00 98.62 111 PHE A O 1
ATOM 818 N N . ILE A 1 112 ? -6.063 -1.908 -1.588 1.00 98.56 112 ILE A N 1
ATOM 819 C CA . ILE A 1 112 ? -5.513 -3.188 -1.136 1.00 98.56 112 ILE A CA 1
ATOM 820 C C . ILE A 1 112 ? -4.003 -3.285 -1.367 1.00 98.56 112 ILE A C 1
ATOM 822 O O . ILE A 1 112 ? -3.312 -3.749 -0.471 1.00 98.56 112 ILE A O 1
ATOM 826 N N . ASP A 1 113 ? -3.460 -2.831 -2.503 1.00 98.50 113 ASP A N 1
ATOM 827 C CA . ASP A 1 113 ? -2.001 -2.797 -2.726 1.00 98.50 113 ASP A CA 1
ATOM 828 C C . ASP A 1 113 ? -1.282 -2.073 -1.580 1.00 98.50 113 ASP A C 1
ATOM 830 O O . ASP A 1 113 ? -0.247 -2.535 -1.110 1.00 98.50 113 ASP A O 1
ATOM 834 N N . HIS A 1 114 ? -1.885 -0.996 -1.074 1.00 98.56 114 HIS A N 1
ATOM 835 C CA . HIS A 1 114 ? -1.351 -0.192 0.024 1.00 98.56 114 HIS A CA 1
ATOM 836 C C . HIS A 1 114 ? -1.517 -0.830 1.409 1.00 98.56 114 HIS A C 1
ATOM 838 O O . HIS A 1 114 ? -0.966 -0.309 2.373 1.00 98.56 114 HIS A O 1
ATOM 844 N N . ASP A 1 115 ? -2.259 -1.933 1.511 1.00 98.69 115 ASP A N 1
ATOM 845 C CA . ASP A 1 115 ? -2.374 -2.746 2.724 1.00 98.69 115 ASP A CA 1
ATOM 846 C C . ASP A 1 115 ? -1.292 -3.834 2.782 1.00 98.69 115 ASP A C 1
ATOM 848 O O . ASP A 1 115 ? -0.869 -4.217 3.864 1.00 98.69 115 ASP A O 1
ATOM 852 N N . ILE A 1 116 ? -0.838 -4.328 1.618 1.00 98.38 116 ILE A N 1
ATOM 853 C CA . ILE A 1 116 ? 0.015 -5.526 1.536 1.00 98.38 116 ILE A CA 1
ATOM 854 C C . ILE A 1 116 ? 1.402 -5.295 0.930 1.00 98.38 116 ILE A C 1
ATOM 856 O O . ILE A 1 116 ? 2.289 -6.127 1.134 1.00 98.38 116 ILE A O 1
ATOM 860 N N . THR A 1 117 ? 1.625 -4.219 0.163 1.00 97.75 117 THR A N 1
ATOM 861 C CA . THR A 1 117 ? 2.941 -3.915 -0.420 1.00 97.75 117 THR A CA 1
ATOM 862 C C . THR A 1 117 ? 3.370 -2.451 -0.340 1.00 97.75 117 THR A C 1
ATOM 864 O O . THR A 1 117 ? 2.646 -1.516 -0.686 1.00 97.75 117 THR A O 1
ATOM 867 N N . LEU A 1 118 ? 4.629 -2.253 0.049 1.00 97.75 118 LEU A N 1
ATOM 868 C CA . LEU A 1 118 ? 5.348 -0.994 -0.080 1.00 97.75 118 LEU A CA 1
ATOM 869 C C . LEU A 1 118 ? 6.835 -1.271 -0.279 1.00 97.75 118 LEU A C 1
ATOM 871 O O . LEU A 1 118 ? 7.550 -1.636 0.651 1.00 97.75 118 LEU A O 1
ATOM 875 N N . THR A 1 119 ? 7.330 -1.039 -1.489 1.00 97.19 119 THR A N 1
ATOM 876 C CA . THR A 1 119 ? 8.769 -1.020 -1.760 1.00 97.19 119 THR A CA 1
ATOM 877 C C . THR A 1 119 ? 9.219 0.424 -1.920 1.00 97.19 119 THR A C 1
ATOM 879 O O . THR A 1 119 ? 9.006 1.038 -2.964 1.00 97.19 119 THR A O 1
ATOM 882 N N . GLN A 1 120 ? 9.841 0.974 -0.878 1.00 94.69 120 GLN A N 1
ATOM 883 C CA . GLN A 1 120 ? 10.331 2.350 -0.898 1.00 94.69 120 GLN A CA 1
ATOM 884 C C . GLN A 1 120 ? 11.463 2.549 -1.913 1.00 94.69 120 GLN A C 1
ATOM 886 O O . GLN A 1 120 ? 12.266 1.649 -2.181 1.00 94.69 120 GLN A O 1
ATOM 891 N N . SER A 1 121 ? 11.557 3.769 -2.439 1.00 94.38 121 SER A N 1
ATOM 892 C CA . SER A 1 121 ? 12.734 4.218 -3.183 1.00 94.38 121 SER A CA 1
ATOM 893 C C . SER A 1 121 ? 13.968 4.207 -2.278 1.00 94.38 121 SER A C 1
ATOM 895 O O . SER A 1 121 ? 13.903 4.588 -1.112 1.00 94.38 121 SER A O 1
ATOM 897 N N . GLY A 1 122 ? 15.109 3.781 -2.816 1.00 93.81 122 GLY A N 1
ATOM 898 C CA . GLY A 1 122 ? 16.402 3.930 -2.157 1.00 93.81 122 GLY A CA 1
ATOM 899 C C . GLY A 1 122 ? 16.856 5.392 -2.131 1.00 93.81 122 GLY A C 1
ATOM 900 O O . GLY A 1 122 ? 16.108 6.307 -2.466 1.00 93.81 122 GLY A O 1
ATOM 901 N N . THR A 1 123 ? 18.107 5.635 -1.742 1.00 92.88 123 THR A N 1
ATOM 902 C CA . THR A 1 123 ? 18.642 7.008 -1.629 1.00 92.88 123 THR A CA 1
ATOM 903 C C . THR A 1 123 ? 19.984 7.217 -2.325 1.00 92.88 123 THR A C 1
ATOM 905 O O . THR A 1 123 ? 20.471 8.345 -2.391 1.00 92.88 123 THR A O 1
ATOM 908 N N . THR A 1 124 ? 20.600 6.156 -2.850 1.00 92.19 124 THR A N 1
ATOM 909 C CA . THR A 1 124 ? 22.005 6.175 -3.289 1.00 92.19 124 THR A CA 1
ATOM 910 C C . THR A 1 124 ? 22.234 5.699 -4.720 1.00 92.19 124 THR A C 1
ATOM 912 O O . THR A 1 124 ? 23.258 6.044 -5.306 1.00 92.19 124 THR A O 1
ATOM 915 N N . GLU A 1 125 ? 21.317 4.926 -5.301 1.00 95.25 125 GLU A N 1
ATOM 916 C CA . GLU A 1 125 ? 21.504 4.268 -6.596 1.00 95.25 125 GLU A CA 1
ATOM 917 C C . GLU A 1 125 ? 20.523 4.803 -7.640 1.00 95.25 125 GLU A C 1
ATOM 919 O O . GLU A 1 125 ? 19.435 4.261 -7.838 1.00 95.25 125 GLU A O 1
ATOM 924 N N . VAL A 1 126 ? 20.931 5.867 -8.331 1.00 95.44 126 VAL A N 1
ATOM 925 C CA . VAL A 1 126 ? 20.197 6.384 -9.492 1.00 95.44 126 VAL A CA 1
ATOM 926 C C . VAL A 1 126 ? 20.354 5.415 -10.663 1.00 95.44 126 VAL A C 1
ATOM 928 O O . VAL A 1 126 ? 21.457 4.952 -10.959 1.00 95.44 126 VAL A O 1
ATOM 931 N N . THR A 1 127 ? 19.253 5.126 -11.347 1.00 92.56 127 THR A N 1
ATOM 932 C CA . THR A 1 127 ? 19.235 4.421 -12.626 1.00 92.56 127 THR A CA 1
ATOM 933 C C . THR A 1 127 ? 18.457 5.255 -13.636 1.00 92.56 127 THR A C 1
ATOM 935 O O . THR A 1 127 ? 17.388 5.779 -13.341 1.00 92.56 127 THR A O 1
ATOM 938 N N . SER A 1 128 ? 19.019 5.436 -14.825 1.00 94.69 128 SER A N 1
ATOM 939 C CA . SER A 1 128 ? 18.456 6.327 -15.838 1.00 94.69 128 SER A CA 1
ATOM 940 C C . SER A 1 128 ? 17.844 5.510 -16.966 1.00 94.69 128 SER A C 1
ATOM 942 O O . SER A 1 128 ? 18.516 4.691 -17.595 1.00 94.69 128 SER A O 1
ATOM 944 N N . ILE A 1 129 ? 16.569 5.752 -17.255 1.00 96.00 129 ILE A N 1
ATOM 945 C CA . ILE A 1 129 ? 15.871 5.158 -18.392 1.00 96.00 129 ILE A CA 1
ATOM 946 C C . ILE A 1 129 ? 16.244 5.955 -19.640 1.00 96.00 129 ILE A C 1
ATOM 948 O O . ILE A 1 129 ? 15.950 7.147 -19.735 1.00 96.00 129 ILE A O 1
ATOM 952 N N . ALA A 1 130 ? 16.869 5.295 -20.615 1.00 95.94 130 ALA A N 1
ATOM 953 C CA . ALA A 1 130 ? 17.171 5.910 -21.902 1.00 95.94 130 ALA A CA 1
ATOM 954 C C . ALA A 1 130 ? 15.881 6.274 -22.657 1.00 95.94 130 ALA A C 1
ATOM 956 O O . ALA A 1 130 ? 14.995 5.431 -22.840 1.00 95.94 130 ALA A O 1
ATOM 957 N N . VAL A 1 131 ? 15.791 7.520 -23.121 1.00 98.06 131 VAL A N 1
ATOM 958 C CA . VAL A 1 131 ? 14.660 8.019 -23.910 1.00 98.06 131 VAL A CA 1
ATOM 959 C C . VAL A 1 131 ? 14.983 7.872 -25.402 1.00 98.06 131 VAL A C 1
ATOM 961 O O . VAL A 1 131 ? 16.061 8.294 -25.827 1.00 98.06 131 VAL A O 1
ATOM 964 N N . PRO A 1 132 ? 14.082 7.293 -26.221 1.00 97.56 132 PRO A N 1
ATOM 965 C CA . PRO A 1 132 ? 14.265 7.252 -27.668 1.00 97.56 132 PRO A CA 1
ATOM 966 C C . PRO A 1 132 ? 14.452 8.654 -28.261 1.00 97.56 132 PRO A C 1
ATOM 968 O O . PRO A 1 132 ? 13.749 9.593 -27.892 1.00 97.56 132 PRO A O 1
ATOM 971 N N . ALA A 1 133 ? 15.381 8.795 -29.207 1.00 97.62 133 ALA A N 1
ATOM 972 C CA . ALA A 1 133 ? 15.617 10.075 -29.867 1.00 97.62 133 ALA A CA 1
ATOM 973 C C . ALA A 1 133 ? 14.333 10.576 -30.550 1.00 97.62 133 ALA A C 1
ATOM 975 O O . ALA A 1 133 ? 13.703 9.841 -31.314 1.00 97.62 133 ALA A O 1
ATOM 976 N N . GLY A 1 134 ? 13.953 11.822 -30.265 1.00 96.94 134 GLY A N 1
ATOM 977 C CA . GLY A 1 134 ? 12.734 12.413 -30.818 1.00 96.94 134 GLY A CA 1
ATOM 978 C C . GLY A 1 134 ? 11.451 12.000 -30.095 1.00 96.94 134 GLY A C 1
ATOM 979 O O . GLY A 1 134 ? 10.369 12.256 -30.625 1.00 96.94 134 GLY A O 1
ATOM 980 N N . ASP A 1 135 ? 11.545 11.371 -28.915 1.00 97.69 135 ASP A N 1
ATOM 981 C CA . ASP A 1 135 ? 10.386 11.124 -28.054 1.00 97.69 135 ASP A CA 1
ATOM 982 C C . ASP A 1 135 ? 9.612 12.438 -27.828 1.00 97.69 135 ASP A C 1
ATOM 984 O O . ASP A 1 135 ? 10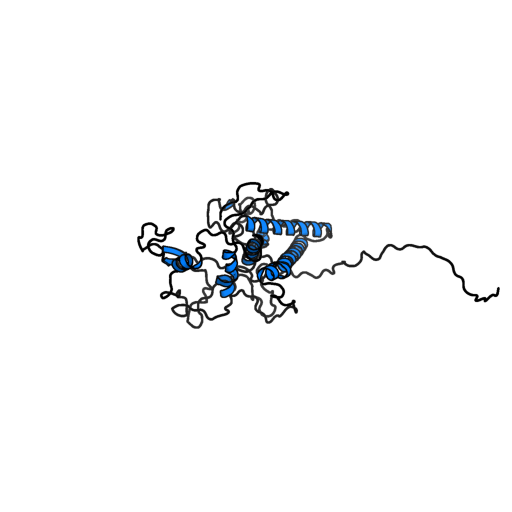.202 13.426 -27.383 1.00 97.69 135 ASP A O 1
ATOM 988 N N . PRO A 1 136 ? 8.303 12.484 -28.124 1.00 95.06 136 PRO A N 1
ATOM 989 C CA . PRO A 1 136 ? 7.547 13.734 -28.128 1.00 95.06 136 PRO A CA 1
ATOM 990 C C . PRO A 1 136 ? 7.415 14.371 -26.740 1.00 95.06 136 PRO A C 1
ATOM 992 O O . PRO A 1 136 ? 7.215 15.581 -26.648 1.00 95.06 136 PRO A O 1
ATOM 995 N N . SER A 1 137 ? 7.519 13.577 -25.672 1.00 95.62 137 SER A N 1
ATOM 996 C CA . SER A 1 137 ? 7.350 14.039 -24.294 1.00 95.62 137 SER A CA 1
ATOM 997 C C . SER A 1 137 ? 8.687 14.411 -23.658 1.00 95.62 137 SER A C 1
ATOM 999 O O . SER A 1 137 ? 8.783 15.440 -22.994 1.00 95.62 137 SER A O 1
ATOM 1001 N N . PHE A 1 138 ? 9.717 13.587 -23.866 1.00 97.06 138 PHE A N 1
ATOM 1002 C CA . PHE A 1 138 ? 10.971 13.676 -23.110 1.00 97.06 138 PHE A CA 1
ATOM 1003 C C . PHE A 1 138 ? 12.203 14.052 -23.953 1.00 97.06 138 PHE A C 1
ATOM 1005 O O . PHE A 1 138 ? 13.198 14.496 -23.386 1.00 97.06 138 PHE A O 1
ATOM 1012 N N . ASP A 1 139 ? 12.152 13.942 -25.288 1.00 97.69 139 ASP A N 1
ATOM 1013 C CA . ASP A 1 139 ? 13.215 14.400 -26.202 1.00 97.69 139 ASP A CA 1
ATOM 1014 C C . ASP A 1 139 ? 12.670 15.068 -27.489 1.00 97.69 139 ASP A C 1
ATOM 1016 O O . ASP A 1 139 ? 13.063 14.701 -28.603 1.00 97.69 139 ASP A O 1
ATOM 1020 N N . PRO A 1 140 ? 11.788 16.086 -27.399 1.00 97.25 140 PRO A N 1
ATOM 1021 C CA . PRO A 1 140 ? 11.098 16.644 -28.571 1.00 97.25 140 PRO A CA 1
ATOM 1022 C C . PRO A 1 140 ? 12.031 17.340 -29.575 1.00 97.25 140 PRO A C 1
ATOM 1024 O O . PRO A 1 140 ? 11.651 17.599 -30.717 1.00 97.25 140 PRO A O 1
ATOM 1027 N N . PHE A 1 141 ? 13.262 17.658 -29.165 1.00 97.06 141 PHE A N 1
ATOM 1028 C CA . PHE A 1 141 ? 14.285 18.270 -30.017 1.00 97.06 141 PHE A CA 1
ATOM 1029 C C . PHE A 1 141 ? 15.247 17.251 -30.633 1.00 97.06 141 PHE A C 1
ATOM 1031 O O . PHE A 1 141 ? 16.201 17.657 -31.300 1.00 97.06 141 PHE A O 1
ATOM 1038 N N . ASN A 1 142 ? 14.988 15.952 -30.443 1.00 96.50 142 ASN A N 1
ATOM 1039 C CA . ASN A 1 142 ? 15.759 14.858 -31.019 1.00 96.50 142 ASN A CA 1
ATOM 1040 C C . ASN A 1 142 ? 17.259 14.971 -30.689 1.00 96.50 142 ASN A C 1
ATOM 1042 O O . ASN A 1 142 ? 18.117 14.928 -31.575 1.00 96.50 142 ASN A O 1
ATOM 1046 N N . THR A 1 143 ? 17.568 15.176 -29.407 1.00 97.00 143 THR A N 1
ATOM 1047 C CA . THR A 1 143 ? 18.946 15.271 -28.910 1.00 97.00 143 THR A CA 1
ATOM 1048 C C . THR A 1 143 ? 19.634 13.908 -28.888 1.00 97.00 143 THR A C 1
ATOM 1050 O O . THR A 1 143 ? 20.850 13.839 -29.062 1.00 97.00 143 THR A O 1
ATOM 1053 N N . GLY A 1 144 ? 18.864 12.829 -28.694 1.00 96.12 144 GLY A N 1
ATOM 1054 C CA . GLY A 1 144 ? 19.372 11.463 -28.565 1.00 96.12 144 GLY A CA 1
ATOM 1055 C C . GLY A 1 144 ? 20.139 11.196 -27.266 1.00 96.12 144 GLY A C 1
ATOM 1056 O O . GLY A 1 144 ? 20.812 10.174 -27.164 1.00 96.12 144 GLY A O 1
ATOM 1057 N N . THR A 1 145 ? 20.071 12.109 -26.292 1.00 96.69 145 THR A N 1
ATOM 1058 C CA . THR A 1 145 ? 20.788 12.000 -25.008 1.00 96.69 145 THR A CA 1
ATOM 1059 C C . THR A 1 145 ? 19.882 12.153 -23.789 1.00 96.69 145 THR A C 1
ATOM 1061 O O . THR A 1 145 ? 20.384 12.195 -22.669 1.00 96.69 145 THR A O 1
ATOM 1064 N N . ALA A 1 146 ? 18.572 12.301 -23.986 1.00 97.75 146 ALA A N 1
ATOM 1065 C CA . ALA A 1 146 ? 17.628 12.467 -22.890 1.00 97.75 146 ALA A CA 1
ATOM 1066 C C . ALA A 1 146 ? 17.474 11.174 -22.071 1.00 97.75 146 ALA A C 1
ATOM 1068 O O . ALA A 1 146 ? 17.526 10.060 -22.603 1.00 97.75 146 ALA A O 1
ATOM 1069 N N . THR A 1 147 ? 17.250 11.338 -20.770 1.00 97.44 147 THR A N 1
ATOM 1070 C CA . THR A 1 147 ? 16.979 10.248 -19.830 1.00 97.44 147 THR A CA 1
ATOM 1071 C C . THR A 1 147 ? 15.823 10.608 -18.904 1.00 97.44 147 THR A C 1
ATOM 1073 O O . THR A 1 147 ? 15.545 11.785 -18.673 1.00 97.44 147 THR A O 1
ATOM 1076 N N . ILE A 1 148 ? 15.153 9.586 -18.371 1.00 97.19 148 ILE A N 1
ATOM 1077 C CA . ILE A 1 148 ? 14.241 9.708 -17.228 1.00 97.19 148 ILE A CA 1
ATOM 1078 C C . ILE A 1 148 ? 14.946 9.058 -16.043 1.00 97.19 148 ILE A C 1
ATOM 1080 O O . ILE A 1 148 ? 15.144 7.842 -16.027 1.00 97.19 148 ILE A O 1
ATOM 1084 N N . ASP A 1 149 ? 15.366 9.868 -15.081 1.00 95.06 149 ASP A N 1
ATOM 1085 C CA . ASP A 1 149 ? 16.098 9.375 -13.921 1.00 95.06 149 ASP A CA 1
ATOM 1086 C C . ASP A 1 149 ? 15.133 8.780 -12.894 1.00 95.06 149 ASP A C 1
ATOM 1088 O O . ASP A 1 149 ? 14.109 9.373 -12.555 1.00 95.06 149 ASP A O 1
ATOM 1092 N N . THR A 1 150 ? 15.476 7.601 -12.385 1.00 93.81 150 THR A N 1
ATOM 1093 C CA . THR A 1 150 ? 14.757 6.922 -11.311 1.00 93.81 150 THR A CA 1
ATOM 1094 C C . THR A 1 150 ? 15.741 6.487 -10.231 1.00 93.81 150 THR A C 1
ATOM 1096 O O . THR A 1 150 ? 16.960 6.484 -10.417 1.00 93.81 150 THR A O 1
ATOM 1099 N N . MET A 1 151 ? 15.220 6.146 -9.060 1.00 95.50 151 MET A N 1
ATOM 1100 C CA . MET A 1 151 ? 16.011 5.618 -7.958 1.00 95.50 151 MET A CA 1
ATOM 1101 C C . MET A 1 151 ? 15.710 4.130 -7.819 1.00 95.50 151 MET A C 1
ATOM 1103 O O . MET A 1 151 ? 14.545 3.730 -7.834 1.00 95.50 151 MET A O 1
ATOM 1107 N N . ARG A 1 152 ? 16.742 3.295 -7.677 1.00 96.69 152 ARG A N 1
ATOM 1108 C CA . ARG A 1 152 ? 16.527 1.881 -7.357 1.00 96.69 152 ARG A CA 1
ATOM 1109 C C . ARG A 1 152 ? 15.841 1.767 -6.001 1.00 96.69 152 ARG A C 1
ATOM 1111 O O . ARG A 1 152 ? 16.128 2.543 -5.094 1.00 96.69 152 ARG A O 1
ATOM 1118 N N . SER A 1 153 ? 14.977 0.772 -5.857 1.00 97.00 153 SER A N 1
ATOM 1119 C CA . SER A 1 153 ? 14.324 0.448 -4.591 1.00 97.00 153 SER A CA 1
ATOM 1120 C C . SER A 1 153 ? 15.319 0.238 -3.449 1.00 97.00 153 SER A C 1
ATOM 1122 O O . SER A 1 153 ? 16.414 -0.299 -3.654 1.00 97.00 153 SER A O 1
ATOM 1124 N N . ALA A 1 154 ? 14.897 0.599 -2.238 1.00 95.75 154 ALA A N 1
ATOM 1125 C CA . ALA A 1 154 ? 15.543 0.158 -1.015 1.00 95.75 154 ALA A CA 1
ATOM 1126 C C . ALA A 1 154 ? 15.596 -1.380 -0.978 1.00 95.75 154 ALA A C 1
ATOM 1128 O O . ALA A 1 154 ? 14.741 -2.078 -1.533 1.00 95.75 154 ALA A O 1
ATOM 1129 N N . PHE A 1 155 ? 16.642 -1.909 -0.358 1.00 96.62 155 PHE A N 1
ATOM 1130 C CA . PHE A 1 155 ? 16.943 -3.335 -0.347 1.00 96.62 155 PHE A CA 1
ATOM 1131 C C . PHE A 1 155 ? 17.526 -3.731 1.009 1.00 96.62 155 PHE A C 1
ATOM 1133 O O . PHE A 1 155 ? 18.014 -2.871 1.745 1.00 96.62 155 PHE A O 1
ATOM 1140 N N . ASP A 1 156 ? 17.489 -5.021 1.331 1.00 97.19 156 ASP A N 1
ATOM 1141 C CA . ASP A 1 156 ? 18.068 -5.527 2.573 1.00 97.19 156 ASP A CA 1
ATOM 1142 C C . ASP A 1 156 ? 19.603 -5.454 2.503 1.00 97.19 156 ASP A C 1
ATOM 1144 O O . ASP A 1 156 ? 20.209 -6.145 1.671 1.00 97.19 156 ASP A O 1
ATOM 1148 N N . PRO A 1 157 ? 20.263 -4.662 3.372 1.00 95.50 157 PRO A N 1
ATOM 1149 C CA . PRO A 1 157 ? 21.712 -4.485 3.352 1.00 95.50 157 PRO A CA 1
ATOM 1150 C C . PRO A 1 157 ? 22.505 -5.765 3.671 1.00 95.50 157 PRO A C 1
ATOM 1152 O O . PRO A 1 157 ? 23.718 -5.787 3.453 1.00 95.50 157 PRO A O 1
ATOM 1155 N N . ALA A 1 158 ? 21.868 -6.824 4.183 1.00 96.81 158 ALA A N 1
ATOM 1156 C CA . ALA A 1 158 ? 22.488 -8.135 4.370 1.00 96.81 158 ALA A CA 1
ATOM 1157 C C . ALA A 1 158 ? 22.543 -8.978 3.074 1.00 96.81 158 ALA A C 1
ATOM 1159 O O . ALA A 1 158 ? 23.250 -9.992 3.023 1.00 96.81 158 ALA A O 1
ATOM 1160 N N . THR A 1 159 ? 21.836 -8.559 2.021 1.00 97.38 159 THR A N 1
ATOM 1161 C CA . THR A 1 159 ? 21.749 -9.243 0.720 1.00 97.38 159 THR A CA 1
ATOM 1162 C C . THR A 1 159 ? 22.525 -8.501 -0.373 1.00 97.38 159 THR A C 1
ATOM 1164 O O . THR A 1 159 ? 23.102 -7.438 -0.146 1.00 97.38 159 THR A O 1
ATOM 1167 N N . GLY A 1 160 ? 22.602 -9.076 -1.576 1.00 96.69 160 GLY A N 1
ATOM 1168 C CA . GLY A 1 160 ? 23.339 -8.475 -2.693 1.00 96.69 160 GLY A CA 1
ATOM 1169 C C . GLY A 1 160 ? 24.853 -8.481 -2.486 1.00 96.69 160 GLY A C 1
ATOM 1170 O O . GLY A 1 160 ? 25.549 -7.588 -2.960 1.00 96.69 160 GLY A O 1
ATOM 1171 N N . THR A 1 161 ? 25.369 -9.476 -1.760 1.00 96.81 161 THR A N 1
ATOM 1172 C CA . THR A 1 161 ? 26.793 -9.581 -1.391 1.00 96.81 161 THR A CA 1
ATOM 1173 C C . THR A 1 161 ? 27.543 -10.656 -2.174 1.00 96.81 161 THR A C 1
ATOM 1175 O O . THR A 1 161 ? 28.773 -10.646 -2.223 1.00 96.81 161 THR A O 1
ATOM 1178 N N . SER A 1 162 ? 26.828 -11.616 -2.766 1.00 97.12 162 SER A N 1
ATOM 1179 C CA . SER A 1 162 ? 27.402 -12.731 -3.525 1.00 97.12 162 SER A CA 1
ATOM 1180 C C . SER A 1 162 ? 26.347 -13.398 -4.403 1.00 97.12 162 SER A C 1
ATOM 1182 O O . SER A 1 162 ? 25.155 -13.190 -4.209 1.00 97.12 162 SER A O 1
ATOM 1184 N N . THR A 1 163 ? 26.759 -14.279 -5.314 1.00 96.31 163 THR A N 1
ATOM 1185 C CA . THR A 1 163 ? 25.819 -15.045 -6.155 1.00 96.31 163 THR A CA 1
ATOM 1186 C C . THR A 1 163 ? 24.965 -16.039 -5.358 1.00 96.31 163 THR A C 1
ATOM 1188 O O . THR A 1 163 ? 23.933 -16.494 -5.838 1.00 96.31 163 THR A O 1
ATOM 1191 N N . SER A 1 164 ?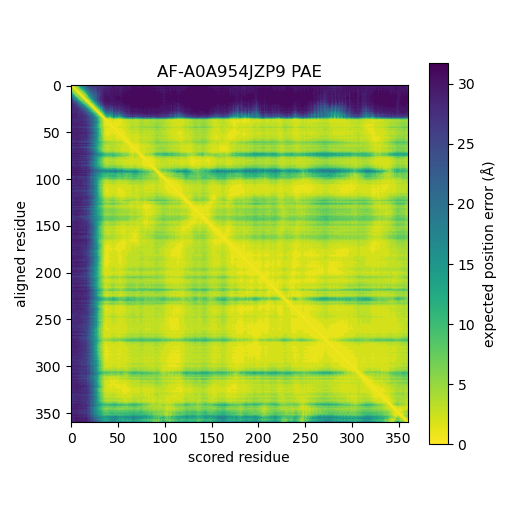 25.373 -16.379 -4.130 1.00 95.75 164 SER A N 1
ATOM 1192 C CA . SER A 1 164 ? 24.581 -17.172 -3.178 1.00 95.75 164 SER A CA 1
ATOM 1193 C C . SER A 1 164 ? 23.663 -16.337 -2.278 1.00 95.75 164 SER A C 1
ATOM 1195 O O . SER A 1 164 ? 22.869 -16.909 -1.542 1.00 95.75 164 SER A O 1
ATOM 1197 N N . SER A 1 165 ? 23.798 -15.009 -2.303 1.00 96.44 165 SER A N 1
ATOM 1198 C CA . SER A 1 165 ? 22.950 -14.052 -1.586 1.00 96.44 165 SER A CA 1
ATOM 1199 C C . SER A 1 165 ? 22.730 -12.834 -2.493 1.00 96.44 165 SER A C 1
ATOM 1201 O O . SER A 1 165 ? 23.334 -11.775 -2.266 1.00 96.44 165 SER A O 1
ATOM 1203 N N . PRO A 1 166 ? 21.972 -13.009 -3.597 1.00 97.62 166 PRO A N 1
ATOM 1204 C CA . PRO A 1 166 ? 21.620 -11.908 -4.484 1.00 97.62 166 PRO A CA 1
ATOM 1205 C C . PRO A 1 166 ? 20.736 -10.896 -3.749 1.00 97.62 166 PRO A C 1
ATOM 1207 O O . PRO A 1 166 ? 20.220 -11.171 -2.671 1.00 97.62 166 PRO A O 1
ATOM 1210 N N . ARG A 1 167 ? 20.605 -9.693 -4.303 1.00 97.88 167 ARG A N 1
ATOM 1211 C CA . ARG A 1 167 ? 19.904 -8.579 -3.660 1.00 97.88 167 ARG A CA 1
ATOM 1212 C C . ARG A 1 167 ? 18.402 -8.838 -3.546 1.00 97.88 167 ARG A C 1
ATOM 1214 O O . ARG A 1 167 ? 17.748 -9.074 -4.564 1.00 97.88 167 ARG A O 1
ATOM 1221 N N . GLU A 1 168 ? 17.865 -8.632 -2.348 1.00 97.88 168 GLU A N 1
ATOM 1222 C CA . GLU A 1 168 ? 16.434 -8.688 -2.051 1.00 97.88 168 GLU A CA 1
ATOM 1223 C C . GLU A 1 168 ? 15.844 -7.327 -1.690 1.00 97.88 168 GLU A C 1
ATOM 1225 O O . GLU A 1 168 ? 16.481 -6.495 -1.045 1.00 97.88 168 GLU A O 1
ATOM 1230 N N . GLN A 1 169 ? 14.614 -7.100 -2.145 1.00 97.94 169 GLN A N 1
ATOM 1231 C CA . GLN A 1 169 ? 13.832 -5.912 -1.822 1.00 97.94 169 GLN A CA 1
ATOM 1232 C C . GLN A 1 169 ? 12.977 -6.181 -0.587 1.00 97.94 169 GLN A C 1
ATOM 1234 O O . GLN A 1 169 ? 12.485 -7.291 -0.390 1.00 97.94 169 GLN A O 1
ATOM 1239 N N . VAL A 1 170 ? 12.779 -5.137 0.207 1.00 97.94 170 VAL A N 1
ATOM 1240 C CA . VAL A 1 170 ? 12.053 -5.205 1.476 1.00 97.94 170 VAL A CA 1
ATOM 1241 C C . VAL A 1 170 ? 10.627 -4.704 1.283 1.00 97.94 170 VAL A C 1
ATOM 1243 O O . VAL A 1 170 ? 10.419 -3.671 0.636 1.00 97.94 170 VAL A O 1
ATOM 1246 N N . ASN A 1 171 ? 9.661 -5.410 1.866 1.00 98.31 171 ASN A N 1
ATOM 1247 C CA . ASN A 1 171 ? 8.314 -4.892 2.049 1.00 98.31 171 ASN A CA 1
ATOM 1248 C C . ASN A 1 171 ? 8.275 -4.042 3.322 1.00 98.31 171 ASN A C 1
ATOM 1250 O O . ASN A 1 171 ? 8.507 -4.551 4.411 1.00 98.31 171 ASN A O 1
ATOM 1254 N N . GLN A 1 172 ? 8.014 -2.744 3.206 1.00 97.75 172 GLN A N 1
ATOM 1255 C CA . GLN A 1 172 ? 8.041 -1.815 4.346 1.00 97.75 172 GLN A CA 1
ATOM 1256 C C . GLN A 1 172 ? 6.755 -1.847 5.188 1.00 97.75 172 GLN A C 1
ATOM 1258 O O . GLN A 1 172 ? 6.697 -1.204 6.234 1.00 97.75 172 GLN A O 1
ATOM 1263 N N . ILE A 1 173 ? 5.738 -2.582 4.737 1.00 98.31 173 ILE A N 1
ATOM 1264 C CA . ILE A 1 173 ? 4.462 -2.784 5.432 1.00 98.31 173 ILE A CA 1
ATOM 1265 C C . ILE A 1 173 ? 4.177 -4.277 5.610 1.00 98.31 173 ILE A C 1
ATOM 1267 O O . ILE A 1 173 ? 4.877 -5.113 5.028 1.00 98.31 173 ILE A O 1
ATOM 1271 N N . SER A 1 174 ? 3.188 -4.616 6.442 1.00 98.06 174 SER A N 1
ATOM 1272 C CA . SER A 1 174 ? 2.787 -6.011 6.646 1.00 98.06 174 SER A CA 1
ATOM 1273 C C . SER A 1 174 ? 2.295 -6.633 5.330 1.00 98.06 174 SER A C 1
ATOM 1275 O O . SER A 1 174 ? 1.796 -5.961 4.434 1.00 98.06 174 SER A O 1
ATOM 1277 N N . ALA A 1 175 ? 2.474 -7.946 5.173 1.00 98.38 175 ALA A N 1
ATOM 1278 C CA . ALA A 1 175 ? 2.014 -8.690 3.994 1.00 98.38 175 ALA A CA 1
ATOM 1279 C C . ALA A 1 175 ? 0.545 -9.141 4.105 1.00 98.38 175 ALA A C 1
ATOM 1281 O O . ALA A 1 175 ? 0.007 -9.777 3.195 1.00 98.38 175 ALA A O 1
ATOM 1282 N N . PHE A 1 176 ? -0.087 -8.893 5.251 1.00 98.44 176 PHE A N 1
ATOM 1283 C CA . PHE A 1 176 ? -1.427 -9.363 5.562 1.00 98.44 176 PHE A CA 1
ATOM 1284 C C . PHE A 1 176 ? -2.478 -8.356 5.108 1.00 98.44 176 PHE A C 1
ATOM 1286 O O . PHE A 1 176 ? -2.257 -7.158 5.132 1.00 98.44 176 PHE A O 1
ATOM 1293 N N . LEU A 1 177 ? -3.671 -8.851 4.780 1.00 98.19 177 LEU A N 1
ATOM 1294 C CA . LEU A 1 177 ? -4.853 -7.999 4.652 1.00 98.19 177 LEU A CA 1
ATOM 1295 C C . LEU A 1 177 ? -5.374 -7.656 6.052 1.00 98.19 177 LEU A C 1
ATOM 1297 O O . LEU A 1 177 ? -6.341 -8.261 6.521 1.00 98.19 177 LEU A O 1
ATOM 1301 N N . ASP A 1 178 ? -4.666 -6.786 6.763 1.00 98.06 178 ASP A N 1
ATOM 1302 C CA . ASP A 1 178 ? -4.891 -6.452 8.172 1.00 98.06 178 ASP A CA 1
ATOM 1303 C C . ASP A 1 178 ? -5.244 -4.973 8.401 1.00 98.06 178 ASP A C 1
ATOM 1305 O O . ASP A 1 178 ? -5.303 -4.507 9.548 1.00 98.06 178 ASP A O 1
ATOM 1309 N N . GLY A 1 179 ? -5.566 -4.252 7.325 1.00 98.38 179 GLY A N 1
ATOM 1310 C CA . GLY A 1 179 ? -5.990 -2.863 7.387 1.00 98.38 179 GLY A CA 1
ATOM 1311 C C . GLY A 1 179 ? -4.856 -1.899 7.747 1.00 98.38 179 GLY A C 1
ATOM 1312 O O . GLY A 1 179 ? -5.137 -0.801 8.237 1.00 98.38 179 GLY A O 1
ATOM 1313 N N . SER A 1 180 ? -3.594 -2.283 7.563 1.00 98.31 180 SER A N 1
ATOM 1314 C CA . SER A 1 180 ? -2.411 -1.460 7.809 1.00 98.31 180 SER A CA 1
ATOM 1315 C C . SER A 1 180 ? -2.456 -0.118 7.071 1.00 98.31 180 SER A C 1
ATOM 1317 O O . SER A 1 180 ? -2.002 0.888 7.615 1.00 98.31 180 SER A O 1
ATOM 1319 N N . MET A 1 181 ? -3.112 -0.024 5.911 1.00 98.50 181 MET A N 1
ATOM 1320 C CA . MET A 1 181 ? -3.320 1.259 5.222 1.00 98.50 181 MET A CA 1
ATOM 1321 C C . MET A 1 181 ? -4.191 2.249 6.017 1.00 98.50 181 MET A C 1
ATOM 1323 O O . MET A 1 181 ? -4.045 3.462 5.847 1.00 98.50 181 MET A O 1
ATOM 1327 N N . VAL A 1 182 ? -5.049 1.752 6.916 1.00 98.69 182 VAL A N 1
ATOM 1328 C CA . VAL A 1 182 ? -5.893 2.542 7.831 1.00 98.69 182 VAL A CA 1
ATOM 1329 C C . VAL A 1 182 ? -5.217 2.723 9.193 1.00 98.69 182 VAL A C 1
ATOM 1331 O O . VAL A 1 182 ? -5.275 3.811 9.767 1.00 98.69 182 VAL A O 1
ATOM 1334 N N . TYR A 1 183 ? -4.591 1.668 9.723 1.00 98.69 183 TYR A N 1
ATOM 1335 C CA . TYR A 1 183 ? -4.105 1.610 11.109 1.00 98.69 183 TYR A CA 1
ATOM 1336 C C . TYR A 1 183 ? -2.594 1.819 11.269 1.00 98.69 183 TYR A C 1
ATOM 1338 O O . TYR A 1 183 ? -2.138 2.046 12.384 1.00 98.69 183 TYR A O 1
ATOM 1346 N N . GLY A 1 184 ? -1.822 1.776 10.190 1.00 98.31 184 GLY A N 1
ATOM 1347 C CA . GLY A 1 184 ? -0.362 1.780 10.192 1.00 98.31 184 GLY A CA 1
ATOM 1348 C C . GLY A 1 184 ? 0.236 0.375 10.217 1.00 98.31 184 GLY A C 1
ATOM 1349 O O . GLY A 1 184 ? -0.423 -0.584 10.603 1.00 98.31 184 GLY A O 1
ATOM 1350 N N . SER A 1 185 ? 1.513 0.284 9.839 1.00 98.25 185 SER A N 1
ATOM 1351 C CA . SER A 1 185 ? 2.343 -0.935 9.921 1.00 98.25 185 SER A CA 1
ATOM 1352 C C . SER A 1 185 ? 3.337 -0.919 11.089 1.00 98.25 185 SER A C 1
ATOM 1354 O O . SER A 1 185 ? 4.269 -1.712 11.142 1.00 98.25 185 SER A O 1
ATOM 1356 N N . ASN A 1 186 ? 3.191 0.028 12.020 1.00 97.56 186 ASN A N 1
ATOM 1357 C CA . ASN A 1 186 ? 3.954 0.063 13.264 1.00 97.56 186 ASN A CA 1
ATOM 1358 C C . ASN A 1 186 ? 3.146 0.740 14.384 1.00 97.56 186 ASN A C 1
ATOM 1360 O O . ASN A 1 186 ? 2.276 1.580 14.129 1.00 97.56 186 ASN A O 1
ATOM 1364 N N . ASP A 1 187 ? 3.478 0.413 15.634 1.00 97.44 187 ASP A N 1
ATOM 1365 C CA . ASP A 1 187 ? 2.760 0.904 16.815 1.00 97.44 187 ASP A CA 1
ATOM 1366 C C . ASP A 1 187 ? 2.766 2.433 16.948 1.00 97.44 187 ASP A C 1
ATOM 1368 O O . ASP A 1 187 ? 1.804 3.003 17.465 1.00 97.44 187 ASP A O 1
ATOM 1372 N N . ALA A 1 188 ? 3.821 3.117 16.488 1.00 97.62 188 ALA A N 1
ATOM 1373 C CA . ALA A 1 188 ? 3.914 4.572 16.592 1.00 97.62 188 ALA A CA 1
ATOM 1374 C C . ALA A 1 188 ? 2.900 5.262 15.669 1.00 97.62 188 ALA A C 1
ATOM 1376 O O . ALA A 1 188 ? 2.174 6.148 16.123 1.00 97.62 188 ALA A O 1
ATOM 1377 N N . THR A 1 189 ? 2.784 4.814 14.415 1.00 98.31 189 THR A N 1
ATOM 1378 C CA . THR A 1 189 ? 1.755 5.285 13.477 1.00 98.31 189 THR A CA 1
ATOM 1379 C C . THR A 1 189 ? 0.355 4.970 14.008 1.00 98.31 189 THR A C 1
ATOM 1381 O O . THR A 1 189 ? -0.481 5.872 14.096 1.00 98.31 189 THR A O 1
ATOM 1384 N N . ALA A 1 190 ? 0.108 3.733 14.458 1.00 98.38 190 ALA A N 1
ATOM 1385 C CA . ALA A 1 190 ? -1.190 3.340 15.011 1.00 98.38 190 ALA A CA 1
ATOM 1386 C C . ALA A 1 190 ? -1.593 4.179 16.228 1.00 98.38 190 ALA A C 1
ATOM 1388 O O . ALA A 1 190 ? -2.729 4.645 16.325 1.00 98.38 190 ALA A O 1
ATOM 1389 N N . ALA A 1 191 ? -0.662 4.416 17.153 1.00 98.12 191 ALA A N 1
ATOM 1390 C CA . ALA A 1 191 ? -0.885 5.279 18.304 1.00 98.12 191 ALA A CA 1
ATOM 1391 C C . ALA A 1 191 ? -1.163 6.729 17.882 1.00 98.12 191 ALA A C 1
ATOM 1393 O O . ALA A 1 191 ? -2.105 7.346 18.379 1.00 98.12 191 ALA A O 1
ATOM 1394 N N . ALA A 1 192 ? -0.382 7.274 16.947 1.00 98.50 192 ALA A N 1
ATOM 1395 C CA . ALA A 1 192 ? -0.520 8.654 16.493 1.00 98.50 192 ALA A CA 1
ATOM 1396 C C . ALA A 1 192 ? -1.884 8.933 15.843 1.00 98.50 192 ALA A C 1
ATOM 1398 O O . ALA A 1 192 ? -2.421 10.034 16.006 1.00 98.50 192 ALA A O 1
ATOM 1399 N N . LEU A 1 193 ? -2.459 7.952 15.143 1.00 98.75 193 LEU A N 1
ATOM 1400 C CA . LEU A 1 193 ? -3.759 8.062 14.475 1.00 98.75 193 LEU A CA 1
ATOM 1401 C C . LEU A 1 193 ? -4.955 7.967 15.436 1.00 98.75 193 LEU A C 1
ATOM 1403 O O . LEU A 1 193 ? -6.067 8.339 15.061 1.00 98.75 193 LEU A O 1
ATOM 1407 N N . ARG A 1 194 ? -4.763 7.514 16.679 1.00 98.62 194 ARG A N 1
ATOM 1408 C CA . ARG A 1 194 ? -5.838 7.335 17.668 1.00 98.62 194 ARG A CA 1
ATOM 1409 C C . ARG A 1 194 ? -6.116 8.595 18.477 1.00 98.62 194 ARG A C 1
ATOM 1411 O O . ARG A 1 194 ? -5.233 9.401 18.761 1.00 98.62 194 ARG A O 1
ATOM 1418 N N . THR A 1 195 ? -7.362 8.745 18.918 1.00 98.38 195 THR A N 1
ATOM 1419 C CA . THR A 1 195 ? -7.741 9.773 19.903 1.00 98.38 195 THR A CA 1
ATOM 1420 C C . THR A 1 195 ? -7.448 9.342 21.342 1.00 98.38 195 THR A C 1
ATOM 1422 O O . THR A 1 195 ? -7.455 10.189 22.234 1.00 98.38 195 THR A O 1
ATOM 1425 N N . PHE A 1 196 ? -7.253 8.035 21.572 1.00 98.25 196 PHE A N 1
ATOM 1426 C CA . PHE A 1 196 ? -7.262 7.397 22.897 1.00 98.25 196 PHE A CA 1
ATOM 1427 C C . PHE A 1 196 ? -8.512 7.742 23.725 1.00 98.25 196 PHE A C 1
ATOM 1429 O O . PHE A 1 196 ? -8.480 7.823 24.957 1.00 98.25 196 PHE A O 1
ATOM 1436 N N . SER A 1 197 ? -9.624 7.994 23.032 1.00 98.31 197 SER A N 1
ATOM 1437 C CA . SER A 1 197 ? -10.928 8.215 23.634 1.00 98.31 197 SER A CA 1
ATOM 1438 C C . SER A 1 197 ? -12.026 7.518 22.834 1.00 98.31 197 SER A C 1
ATOM 1440 O O . SER A 1 197 ? -12.229 7.800 21.651 1.00 98.31 197 SER A O 1
ATOM 1442 N N . GLY A 1 198 ? -12.773 6.636 23.504 1.00 98.06 198 GLY A N 1
ATOM 1443 C CA . GLY A 1 198 ? -13.901 5.912 22.914 1.00 98.06 198 GLY A CA 1
ATOM 1444 C C . GLY A 1 198 ? -13.505 4.904 21.833 1.00 98.06 198 GLY A C 1
ATOM 1445 O O . GLY A 1 198 ? -14.348 4.560 21.012 1.00 98.06 198 GLY A O 1
ATOM 1446 N N . GLY A 1 199 ? -12.240 4.482 21.807 1.00 98.44 199 GLY A N 1
ATOM 1447 C CA . GLY A 1 199 ? -11.662 3.586 20.816 1.00 98.44 199 GLY A CA 1
ATOM 1448 C C . GLY A 1 199 ? -11.659 4.165 19.406 1.00 98.44 199 GLY A C 1
ATOM 1449 O O . GLY A 1 199 ? -11.824 3.406 18.463 1.00 98.44 199 GLY A O 1
ATOM 1450 N N . MET A 1 200 ? -11.560 5.491 19.257 1.00 98.81 200 MET A N 1
ATOM 1451 C CA . MET A 1 200 ? -11.709 6.178 17.970 1.00 98.81 200 MET A CA 1
ATOM 1452 C C . MET A 1 200 ? -10.370 6.558 17.321 1.00 98.81 200 MET A C 1
ATOM 1454 O O . MET A 1 200 ? -9.365 6.824 17.988 1.00 98.81 200 MET A O 1
ATOM 1458 N N . LEU A 1 201 ? -10.405 6.687 15.997 1.00 98.88 201 LEU A N 1
ATOM 1459 C CA . LEU A 1 201 ? -9.379 7.330 15.182 1.00 98.88 201 LEU A CA 1
ATOM 1460 C C . LEU A 1 201 ? -9.635 8.839 15.072 1.00 98.88 201 LEU A C 1
ATOM 1462 O O . LEU A 1 201 ? -10.785 9.296 15.074 1.00 98.88 201 LEU A O 1
ATOM 1466 N N . LYS A 1 202 ? -8.555 9.619 14.968 1.00 98.75 202 LYS A N 1
ATOM 1467 C CA . LYS A 1 202 ? -8.599 11.067 14.740 1.00 98.75 202 LYS A CA 1
ATOM 1468 C C . LYS A 1 202 ? -9.259 11.366 13.394 1.00 98.75 202 LYS A C 1
ATOM 1470 O O . LYS A 1 202 ? -9.078 10.645 12.421 1.00 98.75 202 LYS A O 1
ATOM 1475 N N . THR A 1 203 ? -9.986 12.474 13.333 1.00 98.62 203 THR A N 1
ATOM 1476 C CA . THR A 1 203 ? -10.586 13.010 12.104 1.00 98.62 203 THR A CA 1
ATOM 1477 C C . THR A 1 203 ? -10.464 14.524 12.102 1.00 98.62 203 THR A C 1
ATOM 1479 O O . THR A 1 203 ? -10.458 15.141 13.169 1.00 98.62 203 THR A O 1
ATOM 1482 N N . SER A 1 204 ? -10.433 15.133 10.923 1.00 98.31 204 SER A N 1
ATOM 1483 C CA . SER A 1 204 ? -10.510 16.587 10.765 1.00 98.31 204 SER A CA 1
ATOM 1484 C C . SER A 1 204 ? -11.949 17.056 10.490 1.00 98.31 204 SER A C 1
ATOM 1486 O O . SER A 1 204 ? -12.921 16.304 10.645 1.00 98.31 204 SER A O 1
ATOM 1488 N N . ALA A 1 205 ? -12.111 18.334 10.131 1.00 97.44 205 ALA A N 1
ATOM 1489 C CA . ALA A 1 205 ? -13.417 18.925 9.864 1.00 97.44 205 ALA A CA 1
ATOM 1490 C C . ALA A 1 205 ? -14.167 18.147 8.765 1.00 97.44 205 ALA A C 1
ATOM 1492 O O . ALA A 1 205 ? -13.583 17.711 7.778 1.00 97.44 205 ALA A O 1
ATOM 1493 N N . GLY A 1 206 ? -15.480 17.961 8.936 1.00 96.88 206 GLY A N 1
ATOM 1494 C CA . GLY A 1 206 ? -16.287 17.183 7.987 1.00 96.88 206 GLY A CA 1
ATOM 1495 C C . GLY A 1 206 ? -16.093 15.663 8.080 1.00 96.88 206 GLY A C 1
ATOM 1496 O O . GLY A 1 206 ? -16.487 14.950 7.160 1.00 96.88 206 GLY A O 1
ATOM 1497 N N . ASN A 1 207 ? -15.517 15.156 9.179 1.00 97.19 207 ASN A N 1
ATOM 1498 C CA . ASN A 1 207 ? -15.176 13.740 9.363 1.00 97.19 207 ASN A CA 1
ATOM 1499 C C . ASN A 1 207 ? -14.248 13.223 8.252 1.00 97.19 207 ASN A C 1
ATOM 1501 O O . ASN A 1 207 ? -14.436 12.111 7.758 1.00 97.19 207 ASN A O 1
ATOM 1505 N N . MET A 1 208 ? -13.321 14.059 7.793 1.00 98.44 208 MET A N 1
ATOM 1506 C CA . MET A 1 208 ? -12.256 13.647 6.879 1.00 98.44 208 MET A CA 1
ATOM 1507 C C . MET A 1 208 ? -11.095 13.046 7.680 1.00 98.44 208 MET A C 1
ATOM 1509 O O . MET A 1 208 ? -11.075 13.138 8.914 1.00 98.44 208 MET A O 1
ATOM 1513 N N . LEU A 1 209 ? -10.118 12.456 6.990 1.00 98.62 209 LEU A N 1
ATOM 1514 C CA . LEU A 1 209 ? -8.851 12.049 7.602 1.00 98.62 209 LEU A CA 1
ATOM 1515 C C . LEU A 1 209 ? -8.210 13.209 8.398 1.00 98.62 209 LEU A C 1
ATOM 1517 O O . LEU A 1 209 ? -8.469 14.383 8.102 1.00 98.62 209 LEU A O 1
ATOM 1521 N N . PRO A 1 210 ? -7.415 12.922 9.442 1.00 98.44 210 PRO A N 1
ATOM 1522 C CA . PRO A 1 210 ? -6.695 13.955 10.183 1.00 98.44 210 PRO A CA 1
ATOM 1523 C C . PRO A 1 210 ? -5.730 14.718 9.261 1.00 98.44 210 PRO A C 1
ATOM 1525 O O . PRO A 1 210 ? -5.168 14.131 8.344 1.00 98.44 210 PRO A O 1
ATOM 1528 N N . ILE A 1 211 ? -5.526 16.016 9.503 1.00 98.25 211 ILE A N 1
ATOM 1529 C CA 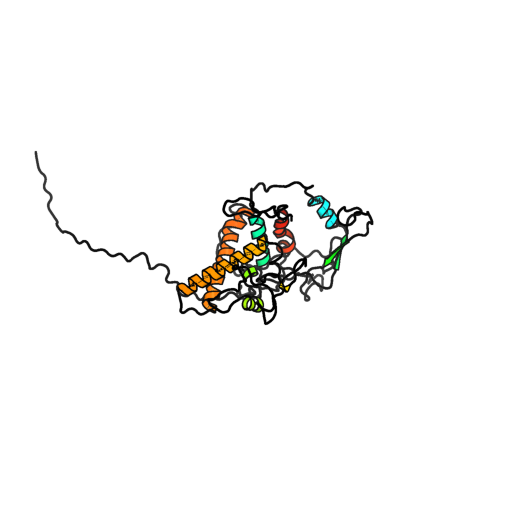. ILE A 1 211 ? -4.531 16.813 8.764 1.00 98.25 211 ILE A CA 1
ATOM 1530 C C . ILE A 1 211 ? -3.156 16.596 9.397 1.00 98.25 211 ILE A C 1
ATOM 1532 O O . ILE A 1 211 ? -3.029 16.645 10.620 1.00 98.25 211 ILE A O 1
ATOM 1536 N N . ASN A 1 212 ? -2.129 16.366 8.585 1.00 97.69 212 ASN A N 1
ATOM 1537 C CA . ASN A 1 212 ? -0.783 16.012 9.023 1.00 97.69 212 ASN A CA 1
ATOM 1538 C C . ASN A 1 212 ? 0.037 17.224 9.503 1.00 97.69 212 ASN A C 1
ATOM 1540 O O . ASN A 1 212 ? 1.096 17.536 8.968 1.00 97.69 212 ASN A O 1
ATOM 1544 N N . ASN A 1 213 ? -0.454 17.925 10.524 1.00 97.62 213 ASN A N 1
ATOM 1545 C CA . ASN A 1 213 ? 0.181 19.123 11.068 1.00 97.62 213 ASN A CA 1
ATOM 1546 C C . ASN A 1 213 ? 0.458 19.017 12.571 1.00 97.62 213 ASN A C 1
ATOM 1548 O O . ASN A 1 213 ? -0.042 18.135 13.268 1.00 97.62 213 ASN A O 1
ATOM 1552 N N . VAL A 1 214 ? 1.227 19.976 13.086 1.00 96.56 214 VAL A N 1
ATOM 1553 C CA . VAL A 1 214 ? 1.616 20.048 14.505 1.00 96.56 214 VAL A CA 1
ATOM 1554 C C . VAL A 1 214 ? 0.438 20.256 15.464 1.00 96.56 214 VAL A C 1
ATOM 1556 O O . VAL A 1 214 ? 0.563 19.964 16.649 1.00 96.56 214 VAL A O 1
ATOM 1559 N N . GLU A 1 215 ? -0.702 20.759 14.981 1.00 96.44 215 GLU A N 1
ATOM 1560 C CA . GLU A 1 215 ? -1.916 20.892 15.796 1.00 96.44 215 GLU A CA 1
ATOM 1561 C C . GLU A 1 215 ? -2.562 19.521 16.045 1.00 96.44 215 GLU A C 1
ATOM 1563 O O . GLU A 1 215 ? -2.982 19.223 17.162 1.00 96.44 215 GLU A O 1
ATOM 1568 N N . THR A 1 216 ? -2.584 18.660 15.026 1.00 97.44 216 THR A N 1
ATOM 1569 C CA . THR A 1 216 ? -3.148 17.304 15.107 1.00 97.44 216 THR A CA 1
ATOM 1570 C C . THR A 1 216 ? -2.146 16.286 15.674 1.00 97.44 216 THR A C 1
ATOM 1572 O O . THR A 1 216 ? -2.534 15.317 16.344 1.00 97.44 216 THR A O 1
ATOM 1575 N N . PHE A 1 217 ? -0.853 16.515 15.433 1.00 97.44 217 PHE A N 1
ATOM 1576 C CA . PHE A 1 217 ? 0.265 15.646 15.801 1.00 97.44 217 PHE A CA 1
ATOM 1577 C C . PHE A 1 217 ? 1.386 16.444 16.503 1.00 97.44 217 PHE A C 1
ATOM 1579 O O . PHE A 1 217 ? 2.437 16.706 15.913 1.00 97.44 217 PHE A O 1
ATOM 1586 N N . PRO A 1 218 ? 1.187 16.848 17.774 1.00 94.69 218 PRO A N 1
ATOM 1587 C CA . PRO A 1 218 ? 2.137 17.700 18.500 1.00 94.69 218 PRO A CA 1
ATOM 1588 C C . PRO A 1 218 ? 3.485 17.028 18.800 1.00 94.69 218 PRO A C 1
ATOM 1590 O O . PRO A 1 218 ? 4.482 17.725 18.982 1.00 94.69 218 PRO A O 1
ATOM 1593 N N . ASP A 1 219 ? 3.525 15.693 18.830 1.00 92.12 219 ASP A N 1
ATOM 1594 C CA . ASP A 1 219 ? 4.733 14.903 19.109 1.00 92.12 219 ASP A CA 1
ATOM 1595 C C . ASP A 1 219 ? 5.537 14.553 17.840 1.00 92.12 219 ASP A C 1
ATOM 1597 O O . ASP A 1 219 ? 6.574 13.897 17.921 1.00 92.12 219 ASP A O 1
ATOM 1601 N N . GLY A 1 220 ? 5.076 15.011 16.671 1.00 93.50 220 GLY A N 1
ATOM 1602 C CA . GLY A 1 220 ? 5.674 14.741 15.366 1.00 93.50 220 GLY A CA 1
ATOM 1603 C C . GLY A 1 220 ? 4.628 14.295 14.348 1.00 93.50 220 GLY A C 1
ATOM 1604 O O . GLY A 1 220 ? 3.816 13.416 14.627 1.00 93.50 220 GLY A O 1
ATOM 1605 N N . THR A 1 221 ? 4.648 14.918 13.171 1.00 95.88 221 THR A N 1
ATOM 1606 C CA . THR A 1 221 ? 3.815 14.542 12.021 1.00 95.88 221 THR A CA 1
ATOM 1607 C C . THR A 1 221 ? 4.203 13.166 11.485 1.00 95.88 221 THR A C 1
ATOM 1609 O O . THR A 1 221 ? 5.337 12.722 11.665 1.00 95.88 221 THR A O 1
ATOM 1612 N N . LEU A 1 222 ? 3.275 12.510 10.793 1.00 96.75 222 LEU A N 1
ATOM 1613 C CA . LEU A 1 222 ? 3.552 11.256 10.097 1.00 96.75 222 LEU A CA 1
ATOM 1614 C C . LEU A 1 222 ? 4.308 11.513 8.790 1.00 96.75 222 LEU A C 1
ATOM 1616 O O . LEU A 1 222 ? 4.206 12.592 8.200 1.00 96.75 222 LEU A O 1
ATOM 1620 N N . GLU A 1 223 ? 5.059 10.517 8.329 1.00 94.38 223 GLU A N 1
ATOM 1621 C CA . GLU A 1 223 ? 5.648 10.539 6.991 1.00 94.38 223 GLU A CA 1
ATOM 1622 C C . GLU A 1 223 ? 4.546 10.274 5.961 1.00 94.38 223 GLU A C 1
ATOM 1624 O O . GLU A 1 223 ? 3.989 9.182 5.903 1.00 94.38 223 GLU A O 1
ATOM 1629 N N . MET A 1 224 ? 4.214 11.303 5.180 1.00 96.69 224 MET A N 1
ATOM 1630 C CA . MET A 1 224 ? 3.240 11.230 4.093 1.00 96.69 224 MET A CA 1
ATOM 1631 C C . MET A 1 224 ? 3.925 11.646 2.796 1.00 96.69 224 MET A C 1
ATOM 1633 O O . MET A 1 224 ? 4.576 12.697 2.743 1.00 96.69 224 MET A O 1
ATOM 1637 N N . ASP A 1 225 ? 3.766 10.834 1.756 1.00 95.75 225 ASP A N 1
ATOM 1638 C CA . ASP A 1 225 ? 4.372 11.084 0.458 1.00 95.75 225 ASP A CA 1
ATOM 1639 C C . ASP A 1 225 ? 3.753 12.325 -0.188 1.00 95.75 225 ASP A C 1
ATOM 1641 O O . ASP A 1 225 ? 2.534 12.478 -0.277 1.00 95.75 225 ASP A O 1
ATOM 1645 N N . ASN A 1 226 ? 4.624 13.213 -0.666 1.00 94.81 226 ASN A N 1
ATOM 1646 C CA . ASN A 1 226 ? 4.252 14.428 -1.387 1.00 94.81 226 ASN A CA 1
ATOM 1647 C C . ASN A 1 226 ? 4.963 14.471 -2.746 1.00 94.81 226 ASN A C 1
ATOM 1649 O O . ASN A 1 226 ? 5.698 15.409 -3.058 1.00 94.81 226 ASN A O 1
ATOM 1653 N N . ALA A 1 227 ? 4.809 13.391 -3.521 1.00 88.75 227 ALA A N 1
ATOM 1654 C CA . ALA A 1 227 ? 5.522 13.182 -4.784 1.00 88.75 227 ALA A CA 1
ATOM 1655 C C . ALA A 1 227 ? 5.279 14.315 -5.796 1.00 88.75 227 ALA A C 1
ATOM 1657 O O . ALA A 1 227 ? 6.163 14.637 -6.591 1.00 88.75 227 ALA A O 1
ATOM 1658 N N . ASN A 1 228 ? 4.107 14.952 -5.724 1.00 86.75 228 ASN A N 1
ATOM 1659 C CA . ASN A 1 228 ? 3.792 16.159 -6.469 1.00 86.75 228 ASN A CA 1
ATOM 1660 C C . ASN A 1 228 ? 3.415 17.297 -5.501 1.00 86.75 228 ASN A C 1
ATOM 1662 O O . ASN A 1 228 ? 2.249 17.401 -5.114 1.00 86.75 228 ASN A O 1
ATOM 1666 N N . PRO A 1 229 ? 4.379 18.147 -5.090 1.00 88.38 229 PRO A N 1
ATOM 1667 C CA . PRO A 1 229 ? 4.220 19.101 -3.992 1.00 88.38 229 PRO A CA 1
ATOM 1668 C C . PRO A 1 229 ? 3.429 20.356 -4.394 1.00 88.38 229 PRO A C 1
ATOM 1670 O O . PRO A 1 229 ? 3.866 21.488 -4.177 1.00 88.38 229 PRO A O 1
ATOM 1673 N N . PHE A 1 230 ? 2.251 20.167 -4.992 1.00 88.50 230 PHE A N 1
ATOM 1674 C CA . PHE A 1 230 ? 1.274 21.232 -5.228 1.00 88.50 230 PHE A CA 1
ATOM 1675 C C . PHE A 1 230 ? 0.672 21.770 -3.926 1.00 88.50 230 PHE A C 1
ATOM 1677 O O . PHE A 1 230 ? 0.224 22.915 -3.885 1.00 88.50 230 PHE A O 1
ATOM 1684 N N . VAL A 1 231 ? 0.668 20.941 -2.882 1.00 90.06 231 VAL A N 1
ATOM 1685 C CA . VAL A 1 231 ? 0.132 21.218 -1.549 1.00 90.06 231 VAL A CA 1
ATOM 1686 C C . VAL A 1 231 ? 1.266 21.084 -0.532 1.00 90.06 231 VAL A C 1
ATOM 1688 O O . VAL A 1 231 ? 2.182 20.273 -0.713 1.00 90.06 231 VAL A O 1
ATOM 1691 N N . ALA A 1 232 ? 1.251 21.905 0.520 1.00 94.06 232 ALA A N 1
ATOM 1692 C CA . ALA A 1 232 ? 2.273 21.832 1.558 1.00 94.06 232 ALA A CA 1
ATOM 1693 C C . ALA A 1 232 ? 2.152 20.517 2.349 1.00 94.06 232 ALA A C 1
ATOM 1695 O O . ALA A 1 232 ? 1.058 19.996 2.550 1.00 94.06 232 ALA A O 1
ATOM 1696 N N . SER A 1 233 ? 3.273 19.963 2.821 1.00 94.12 233 SER A N 1
ATOM 1697 C CA . SER A 1 233 ? 3.260 18.675 3.535 1.00 94.12 233 SER A CA 1
ATOM 1698 C C . SER A 1 233 ? 2.405 18.686 4.811 1.00 94.12 233 SER A C 1
ATOM 1700 O O . SER A 1 233 ? 1.891 17.641 5.198 1.00 94.12 233 SER A O 1
ATOM 1702 N N . ASP A 1 234 ? 2.229 19.848 5.448 1.00 94.81 234 ASP A N 1
ATOM 1703 C CA . ASP A 1 234 ? 1.377 20.038 6.629 1.00 94.81 234 ASP A CA 1
ATOM 1704 C C . ASP A 1 234 ? -0.110 20.266 6.298 1.00 94.81 234 ASP A C 1
ATOM 1706 O O . ASP A 1 234 ? -0.939 20.389 7.201 1.00 94.81 234 ASP A O 1
ATOM 1710 N N . GLU A 1 235 ? -0.464 20.281 5.014 1.00 95.31 235 GLU A N 1
ATOM 1711 C CA . GLU A 1 235 ? -1.841 20.321 4.513 1.00 95.31 235 GLU A CA 1
ATOM 1712 C C . GLU A 1 235 ? -2.316 18.947 4.000 1.00 95.31 235 GLU A C 1
ATOM 1714 O O . GLU A 1 235 ? -3.500 18.783 3.700 1.00 95.31 235 GLU A O 1
ATOM 1719 N N . LEU A 1 236 ? -1.428 17.946 3.935 1.00 97.31 236 LEU A N 1
ATOM 1720 C CA . LEU A 1 236 ? -1.778 16.573 3.560 1.00 97.31 236 LEU A CA 1
ATOM 1721 C C . LEU A 1 236 ? -2.642 15.895 4.627 1.00 97.31 236 LEU A C 1
ATOM 1723 O O . LEU A 1 236 ? -2.554 16.196 5.821 1.00 97.31 236 LEU A O 1
ATOM 1727 N N . PHE A 1 237 ? -3.435 14.911 4.212 1.00 98.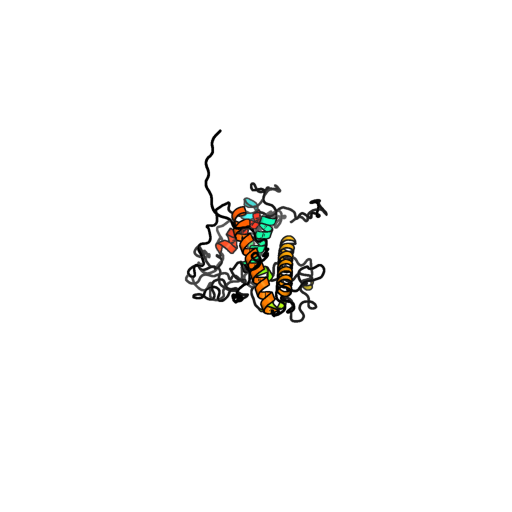19 237 PHE A N 1
ATOM 1728 C CA . PHE A 1 237 ? -4.069 13.995 5.149 1.00 98.19 237 PHE A CA 1
ATOM 1729 C C . PHE A 1 237 ? -3.050 13.011 5.726 1.00 98.19 237 PHE A C 1
ATOM 1731 O O . PHE A 1 237 ? -2.087 12.636 5.062 1.00 98.19 237 PHE A O 1
ATOM 1738 N N . ALA A 1 238 ? -3.288 12.572 6.958 1.00 98.44 238 ALA A N 1
ATOM 1739 C CA . ALA A 1 238 ? -2.549 11.518 7.639 1.00 98.44 238 ALA A CA 1
ATOM 1740 C C . ALA A 1 238 ? -3.375 10.220 7.675 1.00 98.44 238 ALA A C 1
ATOM 1742 O O . ALA A 1 238 ? -4.566 10.245 7.995 1.00 98.44 238 ALA A O 1
ATOM 1743 N N . ALA A 1 239 ? -2.733 9.092 7.369 1.00 98.44 239 ALA A N 1
ATOM 1744 C CA . ALA A 1 239 ? -3.331 7.756 7.350 1.00 98.44 239 ALA A CA 1
ATOM 1745 C C . ALA A 1 239 ? -2.310 6.695 7.804 1.00 98.44 239 ALA A C 1
ATOM 1747 O O . ALA A 1 239 ? -1.206 7.040 8.229 1.00 98.44 239 ALA A O 1
ATOM 1748 N N . GLY A 1 240 ? -2.688 5.415 7.745 1.00 98.56 240 GLY A N 1
ATOM 1749 C CA . GLY A 1 240 ? -1.799 4.300 8.074 1.00 98.56 240 GLY A CA 1
ATOM 1750 C C . GLY A 1 240 ? -0.691 4.069 7.041 1.00 98.56 240 GLY A C 1
ATOM 1751 O O . GLY A 1 240 ? 0.436 3.757 7.421 1.00 98.56 240 GLY A O 1
ATOM 1752 N N . ASP A 1 241 ? -0.993 4.282 5.757 1.00 98.56 241 ASP A N 1
ATOM 1753 C CA . ASP A 1 241 ? -0.034 4.214 4.646 1.00 98.56 241 ASP A CA 1
ATOM 1754 C C . ASP A 1 241 ? 0.347 5.619 4.145 1.00 98.56 241 ASP A C 1
ATOM 1756 O O . ASP A 1 241 ? -0.512 6.492 3.985 1.00 98.56 241 ASP A O 1
ATOM 1760 N N . ALA A 1 242 ? 1.638 5.823 3.859 1.00 97.62 242 ALA A N 1
ATOM 1761 C CA . ALA A 1 242 ? 2.209 7.122 3.488 1.00 97.62 242 ALA A CA 1
ATOM 1762 C C . ALA A 1 242 ? 1.661 7.684 2.165 1.00 97.62 242 ALA A C 1
ATOM 1764 O O . ALA A 1 242 ? 1.685 8.898 1.951 1.00 97.62 242 AL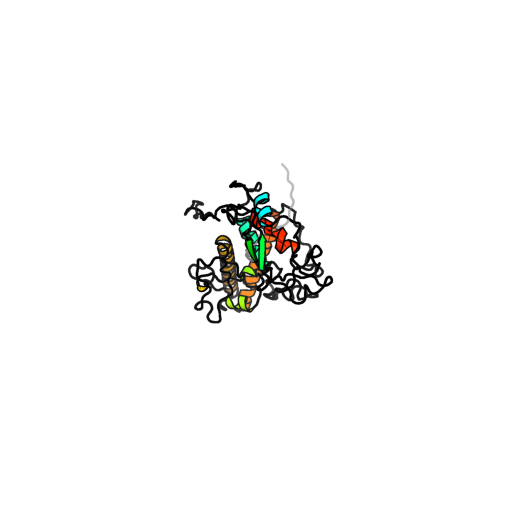A A O 1
ATOM 1765 N N . ARG A 1 243 ? 1.124 6.833 1.284 1.00 97.94 243 ARG A N 1
ATOM 1766 C CA . ARG A 1 243 ? 0.655 7.208 -0.058 1.00 97.94 243 ARG A CA 1
ATOM 1767 C C . ARG A 1 243 ? -0.840 7.530 -0.096 1.00 97.94 243 ARG A C 1
ATOM 1769 O O . ARG A 1 243 ? -1.411 7.676 -1.169 1.00 97.94 243 ARG A O 1
ATOM 1776 N N . ALA A 1 244 ? -1.504 7.689 1.051 1.00 97.50 244 ALA A N 1
ATOM 1777 C CA . ALA A 1 244 ? -2.948 7.945 1.107 1.00 97.50 244 ALA A CA 1
ATOM 1778 C C . ALA A 1 244 ? -3.421 9.206 0.351 1.00 97.50 244 ALA A C 1
ATOM 1780 O O . ALA A 1 244 ? -4.612 9.322 0.084 1.00 97.50 244 ALA A O 1
ATOM 1781 N N . ASN A 1 245 ? -2.508 10.121 0.002 1.00 97.06 245 ASN A N 1
ATOM 1782 C CA . ASN A 1 245 ? -2.779 11.354 -0.746 1.00 97.06 245 ASN A CA 1
ATOM 1783 C C . ASN A 1 245 ? -2.461 11.245 -2.252 1.00 97.06 245 ASN A C 1
ATOM 1785 O O . ASN A 1 245 ? -2.460 12.263 -2.939 1.00 97.06 245 ASN A O 1
ATOM 1789 N N . GLU A 1 246 ? -2.161 10.049 -2.773 1.00 95.25 246 GLU A N 1
ATOM 1790 C CA . GLU A 1 246 ? -1.768 9.853 -4.178 1.00 95.25 246 GLU A CA 1
ATOM 1791 C C . GLU A 1 246 ? -2.856 10.315 -5.162 1.00 95.25 246 GLU A C 1
ATOM 1793 O O . GLU A 1 246 ? -2.562 10.970 -6.160 1.00 95.25 246 GLU A O 1
ATOM 1798 N N . ASN A 1 247 ? -4.122 10.022 -4.851 1.00 93.88 247 ASN A N 1
ATOM 1799 C CA . ASN A 1 247 ? -5.289 10.526 -5.571 1.00 93.88 247 ASN A CA 1
ATOM 1800 C C . ASN A 1 247 ? -6.526 10.599 -4.653 1.00 93.88 247 ASN A C 1
ATOM 1802 O O . ASN A 1 247 ? -6.562 10.050 -3.544 1.00 93.88 247 ASN A O 1
ATOM 1806 N N . VAL A 1 248 ? -7.557 11.305 -5.124 1.00 93.06 248 VAL A N 1
ATOM 1807 C CA . VAL A 1 248 ? -8.766 11.604 -4.341 1.00 93.06 248 VAL A CA 1
ATOM 1808 C C . VAL A 1 248 ? -9.633 10.371 -4.069 1.00 93.06 248 VAL A C 1
ATOM 1810 O O . VAL A 1 248 ? -10.255 10.300 -3.010 1.00 93.06 248 VAL A O 1
ATOM 1813 N N . GLU A 1 249 ? -9.659 9.381 -4.960 1.00 94.94 249 GLU A N 1
ATOM 1814 C CA . GLU A 1 249 ? -10.457 8.162 -4.775 1.00 94.94 249 GLU A CA 1
ATOM 1815 C C . GLU A 1 249 ? -9.868 7.270 -3.683 1.00 94.94 249 GLU A C 1
ATOM 1817 O O . GLU A 1 249 ? -10.597 6.806 -2.802 1.00 94.94 249 GLU A O 1
ATOM 1822 N N . LEU A 1 250 ? -8.542 7.109 -3.672 1.00 97.06 250 LEU A N 1
ATOM 1823 C CA . LEU A 1 250 ? -7.824 6.436 -2.595 1.00 97.06 250 LEU A CA 1
ATOM 1824 C C . LEU A 1 250 ? -8.047 7.165 -1.264 1.00 97.06 250 LEU A C 1
ATOM 1826 O O . LEU A 1 250 ? -8.382 6.539 -0.257 1.00 97.06 250 LEU A O 1
ATOM 1830 N N . THR A 1 251 ? -7.944 8.499 -1.268 1.00 97.12 251 THR A N 1
ATOM 1831 C CA . THR A 1 251 ? -8.203 9.334 -0.081 1.00 97.12 251 THR A CA 1
ATOM 1832 C C . THR A 1 251 ? -9.642 9.152 0.422 1.00 97.12 251 THR A C 1
ATOM 1834 O O . THR A 1 251 ? -9.899 9.118 1.633 1.00 97.12 251 THR A O 1
ATOM 1837 N N . ALA A 1 252 ? -10.605 9.014 -0.492 1.00 97.62 252 ALA A N 1
ATOM 1838 C CA . ALA A 1 252 ? -12.007 8.786 -0.170 1.00 97.62 252 ALA A CA 1
ATOM 1839 C C . ALA A 1 252 ? -12.237 7.396 0.446 1.00 97.62 252 ALA A C 1
ATOM 1841 O O . ALA A 1 252 ? -12.955 7.305 1.445 1.00 97.62 252 ALA A O 1
ATOM 1842 N N . LEU A 1 253 ? -11.598 6.341 -0.075 1.00 98.38 253 LEU A N 1
ATOM 1843 C CA . LEU A 1 253 ? -11.643 4.995 0.515 1.00 98.38 253 LEU A CA 1
ATOM 1844 C C . LEU A 1 253 ? -11.003 4.961 1.907 1.00 98.38 253 LEU A C 1
ATOM 1846 O O . LEU A 1 253 ? -11.604 4.446 2.849 1.00 98.38 253 LEU A O 1
ATOM 1850 N N . GLN A 1 254 ? -9.848 5.602 2.080 1.00 98.50 254 GLN A N 1
ATOM 1851 C CA . GLN A 1 254 ? -9.211 5.766 3.389 1.00 98.50 254 GLN A CA 1
ATOM 1852 C C . GLN A 1 254 ? -10.150 6.468 4.385 1.00 98.50 254 GLN A C 1
ATOM 1854 O O . GLN A 1 254 ? -10.392 5.992 5.497 1.00 98.50 254 GLN A O 1
ATOM 1859 N N . THR A 1 255 ? -10.772 7.571 3.959 1.00 98.81 255 THR A N 1
ATOM 1860 C CA . THR A 1 255 ? -11.764 8.296 4.765 1.00 98.81 255 THR A CA 1
ATOM 1861 C C . THR A 1 255 ? -12.971 7.418 5.115 1.00 98.81 255 THR A C 1
ATOM 1863 O O . THR A 1 255 ? -13.468 7.476 6.243 1.00 98.81 255 THR A O 1
ATOM 1866 N N . LEU A 1 256 ? -13.460 6.607 4.170 1.00 98.81 256 LEU A N 1
ATOM 1867 C CA . LEU A 1 256 ? -14.585 5.695 4.375 1.00 98.81 256 LEU A CA 1
ATOM 1868 C C . LEU A 1 256 ? -14.293 4.702 5.505 1.00 98.81 256 LEU A C 1
ATOM 1870 O O . LEU A 1 256 ? -15.111 4.578 6.416 1.00 98.81 256 LEU A O 1
ATOM 1874 N N . PHE A 1 257 ? -13.126 4.058 5.501 1.00 98.81 257 PHE A N 1
ATOM 1875 C CA . PHE A 1 257 ? -12.799 3.053 6.516 1.00 98.81 257 PHE A CA 1
ATOM 1876 C C . PHE A 1 257 ? -12.439 3.6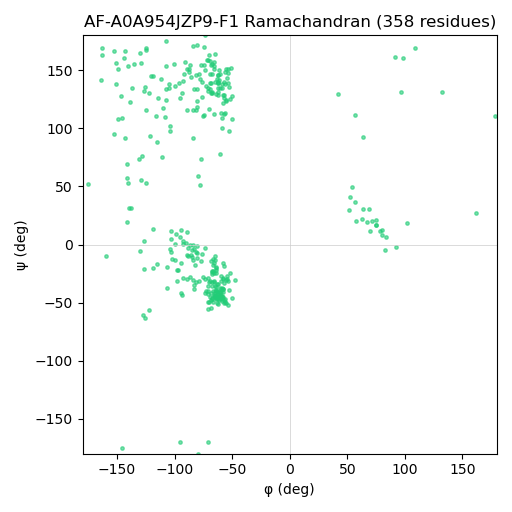45 7.883 1.00 98.81 257 PHE A C 1
ATOM 1878 O O . PHE A 1 257 ? -12.761 3.039 8.906 1.00 98.81 257 PHE A O 1
ATOM 1885 N N . VAL A 1 258 ? -11.910 4.872 7.945 1.00 98.88 258 VAL A N 1
ATOM 1886 C CA . VAL A 1 258 ? -11.801 5.609 9.220 1.00 98.88 258 VAL A CA 1
ATOM 1887 C C . VAL A 1 258 ? -13.186 5.935 9.794 1.00 98.88 258 VAL A C 1
ATOM 1889 O O . VAL A 1 258 ? -13.418 5.819 11.003 1.00 98.88 258 VAL A O 1
ATOM 1892 N N . ARG A 1 259 ? -14.146 6.313 8.941 1.00 98.88 259 ARG A N 1
ATOM 1893 C CA . ARG A 1 259 ? -15.536 6.547 9.367 1.00 98.88 259 ARG A CA 1
ATOM 1894 C C . ARG A 1 259 ? -16.212 5.264 9.830 1.00 98.88 259 ARG A C 1
ATOM 1896 O O . ARG A 1 259 ? -16.928 5.319 10.831 1.00 98.88 259 ARG A O 1
ATOM 1903 N N . GLU A 1 260 ? -15.979 4.151 9.142 1.00 98.88 260 GLU A N 1
ATOM 1904 C CA . GLU A 1 260 ? -16.514 2.843 9.521 1.00 98.88 260 GLU A CA 1
ATOM 1905 C C . GLU A 1 260 ? -15.953 2.387 10.870 1.00 98.88 260 GLU A C 1
ATOM 1907 O O . GLU A 1 260 ? -16.721 2.065 11.776 1.00 98.88 260 GLU A O 1
ATOM 1912 N N . HIS A 1 261 ? -14.640 2.518 11.086 1.00 98.88 261 HIS A N 1
ATOM 1913 C CA . HIS A 1 261 ? -14.031 2.270 12.392 1.00 98.88 261 HIS A CA 1
ATOM 1914 C C . HIS A 1 261 ? -14.710 3.088 13.500 1.00 98.88 261 HIS A C 1
ATOM 1916 O O . HIS A 1 261 ? -15.179 2.541 14.499 1.00 98.88 261 HIS A O 1
ATOM 1922 N N . ASN A 1 262 ? -14.840 4.404 13.307 1.00 98.94 262 ASN A N 1
ATOM 1923 C CA 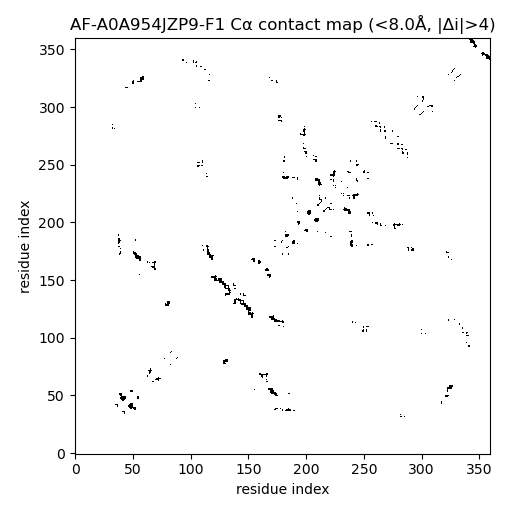. ASN A 1 262 ? -15.470 5.286 14.291 1.00 98.94 262 ASN A CA 1
ATOM 1924 C C . ASN A 1 262 ? -16.981 5.028 14.452 1.00 98.94 262 ASN A C 1
ATOM 1926 O O . ASN A 1 262 ? -17.570 5.381 15.478 1.00 98.94 262 ASN A O 1
ATOM 1930 N N . TYR A 1 263 ? -17.650 4.448 13.454 1.00 98.81 263 TYR A N 1
ATOM 1931 C CA . TYR A 1 263 ? -19.024 3.966 13.572 1.00 98.81 263 TYR A CA 1
ATOM 1932 C C . TYR A 1 263 ? -19.101 2.712 14.450 1.00 98.81 263 TYR A C 1
ATOM 1934 O O . TYR A 1 263 ? -19.877 2.704 15.413 1.00 98.81 263 TYR A O 1
ATOM 1942 N N . GLN A 1 264 ? -18.255 1.711 14.198 1.00 98.81 264 GLN A N 1
ATOM 1943 C CA . GLN A 1 264 ? -18.193 0.485 14.996 1.00 98.81 264 GLN A CA 1
ATOM 1944 C C . GLN A 1 264 ? -17.778 0.774 16.441 1.00 98.81 264 GLN A C 1
ATOM 1946 O O . GLN A 1 264 ? -18.449 0.316 17.364 1.00 98.81 264 GLN A O 1
ATOM 1951 N N . ALA A 1 265 ? -16.769 1.622 16.663 1.00 98.75 265 ALA A N 1
ATOM 1952 C CA . ALA A 1 265 ? -16.320 2.025 17.996 1.00 98.75 265 ALA A CA 1
ATOM 1953 C C . ALA A 1 265 ? -17.462 2.631 18.835 1.00 98.75 265 ALA A C 1
ATOM 1955 O O . ALA A 1 265 ? -17.716 2.208 19.965 1.00 98.75 265 ALA A O 1
ATOM 1956 N N . ARG A 1 266 ? -18.247 3.554 18.254 1.00 98.69 266 ARG A N 1
ATOM 1957 C CA . ARG A 1 266 ? -19.431 4.132 18.917 1.00 98.69 266 ARG A CA 1
ATOM 1958 C C . ARG A 1 266 ? -20.506 3.089 19.212 1.00 98.69 266 ARG A C 1
ATOM 1960 O O . ARG A 1 266 ? -21.129 3.141 20.273 1.00 98.69 266 ARG A O 1
ATOM 1967 N N . LYS A 1 267 ? -20.744 2.158 18.286 1.00 98.50 267 LYS A N 1
ATOM 1968 C CA . LYS A 1 267 ? -21.726 1.080 18.454 1.00 98.50 267 LYS A CA 1
ATOM 1969 C C . LYS A 1 267 ? -21.315 0.119 19.576 1.00 98.50 267 LYS A C 1
ATOM 1971 O O . LYS A 1 267 ? -22.155 -0.223 20.406 1.00 98.50 267 LYS A O 1
ATOM 1976 N N . ILE A 1 268 ? -20.038 -0.255 19.638 1.00 97.81 268 ILE A N 1
ATOM 1977 C CA . ILE A 1 268 ? -19.459 -1.103 20.689 1.00 97.81 268 ILE A CA 1
ATOM 1978 C C . ILE A 1 268 ? -19.559 -0.406 22.050 1.00 97.81 268 ILE A C 1
ATOM 1980 O O . ILE A 1 268 ? -20.108 -0.981 22.988 1.00 97.81 268 ILE A O 1
ATOM 1984 N N . ALA A 1 269 ? -19.127 0.855 22.142 1.00 97.62 269 ALA A N 1
ATOM 1985 C CA . ALA A 1 269 ? -19.199 1.640 23.375 1.00 97.62 269 ALA A CA 1
ATOM 1986 C C . ALA A 1 269 ? -20.642 1.796 23.895 1.00 97.62 269 ALA A C 1
ATOM 1988 O O . ALA A 1 269 ? -20.887 1.743 25.099 1.00 97.62 269 ALA A O 1
ATOM 1989 N N . ALA A 1 270 ? -21.618 1.962 22.994 1.00 97.88 270 ALA A N 1
ATOM 1990 C CA . ALA A 1 270 ? -23.032 2.031 23.359 1.00 97.88 270 ALA A CA 1
ATOM 1991 C C . ALA A 1 270 ? -23.600 0.678 23.829 1.00 97.88 270 ALA A C 1
ATOM 1993 O O . ALA A 1 270 ? -24.503 0.654 24.665 1.00 97.88 270 ALA A O 1
ATOM 1994 N N . GLY A 1 271 ? -23.093 -0.434 23.287 1.00 97.00 271 GLY A N 1
ATOM 1995 C CA . GLY A 1 271 ? -23.504 -1.790 23.655 1.00 97.00 271 GLY A CA 1
ATOM 1996 C C . GLY A 1 271 ? -22.887 -2.287 24.964 1.00 97.00 271 GLY A C 1
ATOM 1997 O O . GLY A 1 271 ? -23.534 -3.043 25.687 1.00 97.00 271 GLY A O 1
ATOM 1998 N N . ASN A 1 272 ? -21.668 -1.850 25.290 1.00 94.00 272 ASN A N 1
ATOM 1999 C CA . ASN A 1 272 ? -20.981 -2.201 26.529 1.00 94.00 272 ASN A CA 1
ATOM 2000 C C . ASN A 1 272 ? -20.160 -1.013 27.082 1.00 94.00 272 ASN A C 1
ATOM 2002 O O . ASN A 1 272 ? -18.985 -0.863 26.740 1.00 94.00 272 ASN A O 1
ATOM 2006 N N . PRO A 1 273 ? -20.760 -0.185 27.960 1.00 93.56 273 PRO A N 1
ATOM 2007 C CA . PRO A 1 273 ? -20.109 1.003 28.519 1.00 93.56 273 PRO A CA 1
ATOM 2008 C C . PRO A 1 273 ? -18.918 0.730 29.450 1.00 93.56 273 PRO A C 1
ATOM 2010 O O . PRO A 1 273 ? -18.215 1.675 29.799 1.00 93.56 273 PRO A O 1
ATOM 2013 N N . ASP A 1 274 ? -18.712 -0.521 29.879 1.00 95.94 274 ASP A N 1
ATOM 2014 C CA . ASP A 1 274 ? -17.628 -0.895 30.798 1.00 95.94 274 ASP A CA 1
ATOM 2015 C C . ASP A 1 274 ? -16.303 -1.184 30.069 1.00 95.94 274 ASP A C 1
ATOM 2017 O O . ASP A 1 274 ? -15.269 -1.345 30.721 1.00 95.94 274 ASP A O 1
ATOM 2021 N N . LEU A 1 275 ? -16.318 -1.253 28.732 1.00 96.44 275 LEU A N 1
ATOM 2022 C CA . LEU A 1 275 ? -15.111 -1.466 27.935 1.00 96.44 275 LEU A CA 1
ATOM 2023 C C . LEU A 1 275 ? -14.176 -0.256 28.008 1.00 96.44 275 LEU A C 1
ATOM 2025 O O . LEU A 1 275 ? -14.595 0.901 27.927 1.00 96.44 275 LEU A O 1
ATOM 2029 N N . SER A 1 276 ? -12.883 -0.538 28.109 1.00 97.19 276 SER A N 1
ATOM 2030 C CA . SER A 1 276 ? -11.827 0.460 27.969 1.00 97.19 276 SER A CA 1
ATOM 2031 C C . SER A 1 276 ? -11.693 0.959 26.524 1.00 97.19 276 SER A C 1
ATOM 2033 O O . SER A 1 276 ? -12.143 0.314 25.577 1.00 97.19 276 SER A O 1
ATOM 2035 N N . ASP A 1 277 ? -11.018 2.101 26.347 1.00 98.19 277 ASP A N 1
ATOM 2036 C CA . ASP A 1 277 ? -10.664 2.641 25.025 1.00 98.19 277 ASP A CA 1
ATOM 2037 C C . ASP A 1 277 ? -9.989 1.593 24.130 1.00 98.19 277 ASP A C 1
ATOM 2039 O O . ASP A 1 277 ? -10.366 1.422 22.973 1.00 98.19 277 ASP A O 1
ATOM 2043 N N . GLU A 1 278 ? -9.029 0.861 24.697 1.00 97.56 278 GLU A N 1
ATOM 2044 C CA . GLU A 1 278 ? -8.265 -0.161 23.988 1.00 97.56 278 GLU A CA 1
ATOM 2045 C C . GLU A 1 278 ? -9.145 -1.334 23.552 1.00 97.56 278 GLU A C 1
ATOM 2047 O O . GLU A 1 278 ? -9.068 -1.776 22.408 1.00 97.56 278 GLU A O 1
ATOM 2052 N N . GLU A 1 279 ? -10.026 -1.816 24.431 1.00 96.69 279 GLU A N 1
ATOM 2053 C CA . GLU A 1 279 ? -10.937 -2.911 24.092 1.00 96.69 279 GLU A CA 1
ATOM 2054 C C . GLU A 1 279 ? -11.929 -2.512 22.994 1.00 96.69 279 GLU A C 1
ATOM 2056 O O . GLU A 1 279 ? -12.261 -3.346 22.150 1.00 96.69 279 GLU A O 1
ATOM 2061 N N . ILE A 1 280 ? -12.388 -1.255 22.982 1.00 98.00 280 ILE A N 1
ATOM 2062 C CA . ILE A 1 280 ? -13.256 -0.727 21.921 1.00 98.00 280 ILE A CA 1
ATOM 2063 C C . ILE A 1 280 ? -12.474 -0.612 20.608 1.00 98.00 280 ILE A C 1
ATOM 2065 O O . ILE A 1 280 ? -12.955 -1.090 19.580 1.00 98.00 280 ILE A O 1
ATOM 2069 N N . TYR A 1 281 ? -11.271 -0.030 20.645 1.00 98.44 281 TYR A N 1
ATOM 2070 C CA . TYR A 1 281 ? -10.412 0.141 19.472 1.00 98.44 281 TYR A CA 1
ATOM 2071 C C . TYR A 1 281 ? -10.106 -1.199 18.797 1.00 98.44 281 TYR A C 1
ATOM 2073 O O . TYR A 1 281 ? -10.317 -1.341 17.594 1.00 98.44 281 TYR A O 1
ATOM 2081 N N . GLN A 1 282 ? -9.668 -2.207 19.560 1.00 98.19 282 GLN A N 1
ATOM 2082 C CA . GLN A 1 282 ? -9.299 -3.510 18.998 1.00 98.19 282 GLN A CA 1
ATOM 2083 C C . GLN A 1 282 ? -10.508 -4.268 18.440 1.00 98.19 282 GLN A C 1
ATOM 2085 O O . GLN A 1 282 ? -10.400 -4.921 17.402 1.00 98.19 282 GLN A O 1
ATOM 2090 N N . GLN A 1 283 ? -11.680 -4.156 19.074 1.00 97.44 283 GLN A N 1
ATOM 2091 C CA . GLN A 1 283 ? -12.912 -4.737 18.535 1.00 97.44 283 GLN A CA 1
ATOM 2092 C C . GLN A 1 283 ? -13.355 -4.040 17.242 1.00 97.44 283 GLN A C 1
ATOM 2094 O O . GLN A 1 283 ? -13.655 -4.721 16.263 1.00 97.44 283 GLN A O 1
ATOM 2099 N N . ALA A 1 284 ? -13.349 -2.703 17.205 1.00 98.31 284 ALA A N 1
ATOM 2100 C CA . ALA A 1 284 ? -13.686 -1.939 16.004 1.00 98.31 284 ALA A CA 1
ATOM 2101 C C . ALA A 1 284 ? -12.703 -2.230 14.860 1.00 98.31 284 ALA A C 1
ATOM 2103 O O . ALA A 1 284 ? -13.127 -2.520 13.742 1.00 98.31 284 ALA A O 1
ATOM 2104 N N . ARG A 1 285 ? -11.396 -2.247 15.156 1.00 98.31 285 ARG A N 1
ATOM 2105 C CA . ARG A 1 285 ? -10.338 -2.642 14.218 1.00 98.31 285 ARG A CA 1
ATOM 2106 C C . ARG A 1 285 ? -10.582 -4.045 13.666 1.00 98.31 285 ARG A C 1
ATOM 2108 O O . ARG A 1 285 ? -10.580 -4.217 12.454 1.00 98.31 285 ARG A O 1
ATOM 2115 N N . SER A 1 286 ? -10.854 -5.030 14.523 1.00 97.81 286 SER A N 1
ATOM 2116 C CA . SER A 1 286 ? -11.109 -6.407 14.083 1.00 97.81 286 SER A CA 1
ATOM 2117 C C . SER A 1 286 ? -12.314 -6.528 13.145 1.00 97.81 286 SER A C 1
ATOM 2119 O O . SER A 1 286 ? -12.265 -7.343 12.226 1.00 97.81 286 SER A O 1
ATOM 2121 N N . ILE A 1 287 ? -13.386 -5.763 13.374 1.00 98.19 287 ILE A N 1
ATOM 2122 C CA . ILE A 1 287 ? -14.569 -5.769 12.500 1.00 98.19 287 ILE A CA 1
ATOM 2123 C C . ILE A 1 287 ? -14.213 -5.191 11.131 1.00 98.19 287 ILE A C 1
ATOM 2125 O O . ILE A 1 287 ? -14.464 -5.838 10.120 1.00 98.19 287 ILE A O 1
ATOM 2129 N N . VAL A 1 288 ? -13.567 -4.025 11.102 1.00 98.75 288 VAL A N 1
ATOM 2130 C CA . VAL A 1 288 ? -13.182 -3.357 9.852 1.00 98.75 288 VAL A CA 1
ATOM 2131 C C . VAL A 1 288 ? -12.211 -4.206 9.029 1.00 98.75 288 VAL A C 1
ATOM 2133 O O . VAL A 1 288 ? -12.371 -4.325 7.818 1.00 98.75 288 VAL A O 1
ATOM 2136 N N . ILE A 1 289 ? -11.236 -4.857 9.672 1.00 98.69 289 ILE A N 1
ATOM 2137 C CA . ILE A 1 289 ? -10.333 -5.800 8.995 1.00 98.69 289 ILE A CA 1
ATOM 2138 C C . ILE A 1 289 ? -11.131 -6.939 8.352 1.00 98.69 289 ILE A C 1
ATOM 2140 O O . ILE A 1 289 ? -10.905 -7.282 7.192 1.00 98.69 289 ILE A O 1
ATOM 2144 N N . ALA A 1 290 ? -12.096 -7.508 9.078 1.00 98.38 290 ALA A N 1
ATOM 2145 C CA . ALA A 1 290 ? -12.937 -8.573 8.547 1.00 98.38 290 ALA A CA 1
ATOM 2146 C C . ALA A 1 290 ? -13.799 -8.098 7.363 1.00 98.38 290 ALA A C 1
ATOM 2148 O O . ALA A 1 290 ? -13.985 -8.855 6.414 1.00 98.38 290 ALA A O 1
ATOM 2149 N N . GLU A 1 291 ? -14.291 -6.857 7.382 1.00 98.75 291 GLU A N 1
ATOM 2150 C CA . GLU A 1 291 ? -15.019 -6.250 6.261 1.00 98.75 291 GLU A CA 1
ATOM 2151 C C . GLU A 1 291 ? -14.122 -6.091 5.026 1.00 98.75 291 GLU A C 1
ATOM 2153 O O . GLU A 1 291 ? -14.506 -6.527 3.940 1.00 98.75 291 GLU A O 1
ATOM 2158 N N . ILE A 1 292 ? -12.903 -5.564 5.189 1.00 98.81 292 ILE A N 1
ATOM 2159 C CA . ILE A 1 292 ? -11.915 -5.422 4.105 1.00 98.81 292 ILE A CA 1
ATOM 2160 C C . ILE A 1 292 ? -11.582 -6.788 3.490 1.00 98.81 292 ILE A C 1
ATOM 2162 O O . ILE A 1 292 ? -11.616 -6.951 2.265 1.00 98.81 292 ILE A O 1
ATOM 2166 N N . GLN A 1 293 ? -11.314 -7.795 4.327 1.00 98.50 293 GLN A N 1
ATOM 2167 C CA . GLN A 1 293 ? -11.049 -9.161 3.872 1.00 98.50 293 GLN A CA 1
ATOM 2168 C C . GLN A 1 293 ? -12.266 -9.758 3.154 1.00 98.50 293 GLN A C 1
ATOM 2170 O O . GLN A 1 293 ? -12.121 -10.366 2.092 1.00 98.50 293 GLN A O 1
ATOM 2175 N N . ALA A 1 294 ? -13.472 -9.572 3.697 1.00 98.00 294 ALA A N 1
ATOM 2176 C CA . ALA A 1 294 ? -14.695 -10.105 3.115 1.00 98.00 294 ALA A CA 1
ATOM 2177 C C . ALA A 1 294 ? -14.992 -9.492 1.743 1.00 98.00 294 ALA A C 1
ATOM 2179 O O . ALA A 1 294 ? -15.263 -10.247 0.809 1.00 98.00 294 ALA A O 1
ATOM 2180 N N . ILE A 1 295 ? -14.891 -8.167 1.599 1.00 98.56 295 ILE A N 1
ATOM 2181 C CA . ILE A 1 295 ? -15.066 -7.477 0.313 1.00 98.56 295 ILE A CA 1
ATOM 2182 C C . ILE A 1 295 ? -14.013 -7.975 -0.684 1.00 98.56 295 ILE A C 1
ATOM 2184 O O . ILE A 1 295 ? -14.341 -8.352 -1.811 1.00 98.56 295 ILE A O 1
ATOM 2188 N N . THR A 1 296 ? -12.752 -8.071 -0.257 1.00 98.25 296 THR A N 1
ATOM 2189 C CA . THR A 1 296 ? -11.646 -8.491 -1.127 1.00 98.25 296 THR A CA 1
ATOM 2190 C C . THR A 1 296 ? -11.834 -9.914 -1.658 1.00 98.25 296 THR A C 1
ATOM 2192 O O . THR A 1 296 ? -11.785 -10.125 -2.869 1.00 98.25 296 THR A O 1
ATOM 2195 N N . TYR A 1 297 ? -12.104 -10.891 -0.789 1.00 97.25 297 TYR A N 1
ATOM 2196 C CA . TYR A 1 297 ? -12.203 -12.299 -1.191 1.00 97.25 297 TYR A CA 1
ATOM 2197 C C . TYR A 1 297 ? -13.552 -12.697 -1.792 1.00 97.25 297 TYR A C 1
ATOM 2199 O O . TYR A 1 297 ? -13.587 -13.568 -2.663 1.00 97.25 297 TYR A O 1
ATOM 2207 N N . ASN A 1 298 ? -14.661 -12.094 -1.353 1.00 95.62 298 ASN A N 1
ATOM 2208 C CA . ASN A 1 298 ? -15.996 -12.515 -1.788 1.00 95.62 298 ASN A CA 1
ATOM 2209 C C . ASN A 1 298 ? -16.559 -11.673 -2.939 1.00 95.62 298 ASN A C 1
ATOM 2211 O O . ASN A 1 298 ? -17.440 -12.156 -3.652 1.00 95.62 298 ASN A O 1
ATOM 2215 N N . GLU A 1 299 ? -16.067 -10.448 -3.144 1.00 95.25 299 GLU A N 1
ATOM 2216 C CA . GLU A 1 299 ? -16.628 -9.516 -4.130 1.00 95.25 299 GLU A CA 1
ATOM 2217 C C . GLU A 1 299 ? -15.585 -9.070 -5.157 1.00 95.25 299 GLU A C 1
ATOM 2219 O O . GLU A 1 299 ? -15.770 -9.293 -6.359 1.00 95.25 299 GLU A O 1
ATOM 2224 N N . TRP A 1 300 ? -14.466 -8.501 -4.704 1.00 96.56 300 TRP A N 1
ATOM 2225 C CA . TRP A 1 300 ? -13.469 -7.903 -5.590 1.00 96.56 300 TRP A CA 1
ATOM 2226 C C . TRP A 1 300 ? -12.688 -8.952 -6.397 1.00 96.56 300 TRP A C 1
ATOM 2228 O O . TRP A 1 300 ? -12.733 -8.928 -7.630 1.00 96.56 300 TRP A O 1
ATOM 2238 N N . LEU A 1 301 ? -12.056 -9.937 -5.740 1.00 96.12 301 LEU A N 1
ATOM 2239 C CA . LEU A 1 301 ? -11.304 -11.003 -6.421 1.00 96.12 301 LEU A CA 1
ATOM 2240 C C . LEU A 1 301 ? -12.183 -11.823 -7.385 1.00 96.12 301 LEU A C 1
ATOM 2242 O O . LEU A 1 301 ? -11.755 -12.039 -8.519 1.00 96.12 301 LEU A O 1
ATOM 2246 N N . PRO A 1 302 ? -13.418 -12.242 -7.038 1.00 94.00 302 PRO A N 1
ATOM 2247 C CA . PRO A 1 302 ? -14.291 -12.942 -7.982 1.00 94.00 302 PRO A CA 1
ATOM 2248 C C . PRO A 1 302 ? -14.750 -12.083 -9.164 1.00 94.00 302 PRO A C 1
ATOM 2250 O O . PRO A 1 302 ? -14.958 -12.616 -10.256 1.00 94.00 302 PRO A O 1
ATOM 2253 N N . SER A 1 303 ? -14.909 -10.770 -8.975 1.00 92.56 303 SER A N 1
ATOM 2254 C CA . SER A 1 303 ? -15.211 -9.851 -10.079 1.00 92.56 303 SER A CA 1
ATOM 2255 C C . SER A 1 303 ? -14.019 -9.760 -11.033 1.00 92.56 303 SER A C 1
ATOM 2257 O O . SER A 1 303 ? -14.171 -9.918 -12.249 1.00 92.56 303 SER A O 1
ATOM 2259 N N . LEU A 1 304 ? -12.819 -9.595 -10.475 1.00 92.56 304 LEU A N 1
ATOM 2260 C CA . LEU A 1 304 ? -11.573 -9.443 -11.214 1.00 92.56 304 LEU A CA 1
ATOM 2261 C C . LEU A 1 304 ? -11.116 -10.729 -11.919 1.00 92.56 304 LEU A C 1
ATOM 2263 O O . LEU A 1 304 ? -10.801 -10.719 -13.107 1.00 92.56 304 LEU A O 1
ATOM 2267 N N . LEU A 1 305 ? -11.076 -11.853 -11.211 1.00 93.56 305 LEU A N 1
ATOM 2268 C CA . LEU A 1 305 ? -10.508 -13.112 -11.703 1.00 93.56 305 LEU A CA 1
ATOM 2269 C C . LEU A 1 305 ? -11.567 -14.035 -12.320 1.00 93.56 305 LEU A C 1
ATOM 2271 O O . LEU A 1 305 ? -11.240 -14.943 -13.083 1.00 93.56 305 LEU A O 1
ATOM 2275 N N . GLY A 1 306 ? -12.844 -13.762 -12.053 1.00 92.12 306 GLY A N 1
ATOM 2276 C CA . GLY A 1 306 ? -13.968 -14.593 -12.456 1.00 92.12 306 GLY A CA 1
ATOM 2277 C C . GLY A 1 306 ? -14.460 -15.505 -11.330 1.00 92.12 306 GLY A C 1
ATOM 2278 O O . GLY A 1 306 ? -13.773 -15.793 -10.347 1.00 92.12 306 GLY A O 1
ATOM 2279 N N . LYS A 1 307 ? -15.700 -15.980 -11.479 1.00 88.44 307 LYS A N 1
ATOM 2280 C CA . LYS A 1 307 ? -16.349 -16.837 -10.479 1.00 88.44 307 LYS A CA 1
ATOM 2281 C C . LYS A 1 307 ? -15.580 -18.147 -10.301 1.00 88.44 307 LYS A C 1
ATOM 2283 O O . LYS A 1 307 ? -15.349 -18.855 -11.276 1.00 88.44 307 LYS A O 1
ATOM 2288 N N . GLY A 1 308 ? -15.266 -18.488 -9.051 1.00 87.31 308 GLY A N 1
ATOM 2289 C CA . GLY A 1 308 ? -14.559 -19.723 -8.701 1.00 87.31 308 GLY A CA 1
ATOM 2290 C C . GLY A 1 308 ? -13.049 -19.682 -8.940 1.00 87.31 308 GLY A C 1
ATOM 2291 O O . GLY A 1 308 ? -12.419 -20.728 -8.887 1.00 87.31 308 GLY A O 1
ATOM 2292 N N . ALA A 1 309 ? -12.471 -18.504 -9.204 1.00 89.56 309 ALA A N 1
ATOM 2293 C CA . ALA A 1 309 ? -11.019 -18.349 -9.292 1.00 89.56 309 ALA A CA 1
ATOM 2294 C C . ALA A 1 309 ? -10.310 -18.556 -7.942 1.00 89.56 309 ALA A C 1
ATOM 2296 O O . ALA A 1 309 ? -9.128 -18.887 -7.922 1.00 89.56 309 ALA A O 1
ATOM 2297 N N . ILE A 1 310 ? -11.029 -18.365 -6.832 1.00 91.50 310 ILE A N 1
ATOM 2298 C CA . ILE A 1 310 ? -10.544 -18.641 -5.479 1.00 91.50 310 ILE A CA 1
ATOM 2299 C C . ILE A 1 310 ? -11.356 -19.788 -4.891 1.00 91.50 310 ILE A C 1
ATOM 2301 O O . ILE A 1 310 ? -12.591 -19.747 -4.878 1.00 91.50 310 ILE A O 1
ATOM 2305 N N . ASP A 1 311 ? -10.644 -20.812 -4.429 1.00 92.75 311 ASP A N 1
ATOM 2306 C CA . ASP A 1 311 ? -11.233 -21.973 -3.776 1.00 92.75 311 ASP A CA 1
ATOM 2307 C C . ASP A 1 311 ? -11.848 -21.600 -2.421 1.00 92.75 311 ASP A C 1
ATOM 2309 O O . ASP A 1 311 ? -11.465 -20.629 -1.766 1.00 92.75 311 ASP A O 1
ATOM 2313 N N . SER A 1 312 ? -12.823 -22.393 -1.974 1.00 93.62 312 SER A N 1
ATOM 2314 C CA . SER A 1 312 ? -13.408 -22.205 -0.644 1.00 93.62 312 SER A CA 1
ATOM 2315 C C . SER A 1 312 ? -12.346 -22.372 0.438 1.00 93.62 312 SER A C 1
ATOM 2317 O O . SER A 1 312 ? -11.592 -23.343 0.420 1.00 93.62 312 SER A O 1
ATOM 2319 N N . TYR A 1 313 ? -12.332 -21.463 1.411 1.00 96.19 313 TYR A N 1
ATOM 2320 C CA . TYR A 1 313 ? -11.387 -21.507 2.521 1.00 96.19 313 TYR A CA 1
ATOM 2321 C C . TYR A 1 313 ? -11.470 -22.834 3.291 1.00 96.19 313 TYR A C 1
ATOM 2323 O O . TYR A 1 313 ? -12.540 -23.229 3.761 1.00 96.19 313 TYR A O 1
ATOM 2331 N N . THR A 1 314 ? -10.333 -23.515 3.442 1.00 97.00 314 THR A N 1
ATOM 2332 C CA . THR A 1 314 ? -10.236 -24.829 4.103 1.00 97.00 314 THR A CA 1
ATOM 2333 C C . THR A 1 314 ? -9.671 -24.768 5.522 1.00 97.00 314 THR A C 1
ATOM 2335 O O . THR A 1 314 ? -9.488 -25.811 6.148 1.00 97.00 314 THR A O 1
ATOM 2338 N N . GLY A 1 315 ? -9.416 -23.567 6.044 1.00 96.94 315 GLY A N 1
ATOM 2339 C CA . GLY A 1 315 ? -8.785 -23.348 7.345 1.00 96.94 315 GLY A CA 1
ATOM 2340 C C . GLY A 1 315 ? -7.358 -22.811 7.235 1.00 96.94 315 GLY A C 1
ATOM 2341 O O . GLY A 1 315 ? -6.780 -22.756 6.153 1.00 96.94 315 GLY A O 1
ATOM 2342 N N . TYR A 1 316 ? -6.817 -22.383 8.375 1.00 96.81 316 TYR A N 1
ATOM 2343 C CA . TYR A 1 316 ? -5.460 -21.853 8.489 1.00 96.81 316 TYR A CA 1
ATOM 2344 C C . TYR A 1 316 ? -4.428 -22.974 8.324 1.00 96.81 316 TYR A C 1
ATOM 2346 O O . TYR A 1 316 ? -4.542 -24.017 8.972 1.00 96.81 316 TYR A O 1
ATOM 2354 N N . ASP A 1 317 ? -3.417 -22.733 7.491 1.00 97.19 317 ASP A N 1
ATOM 2355 C CA . ASP A 1 317 ? -2.274 -23.622 7.294 1.00 97.19 317 ASP A CA 1
ATOM 2356 C C . ASP A 1 317 ? -0.992 -22.916 7.752 1.00 97.19 317 ASP A C 1
ATOM 2358 O O . ASP A 1 317 ? -0.524 -21.971 7.118 1.00 97.19 317 ASP A O 1
ATOM 2362 N N . ALA A 1 318 ? -0.418 -23.389 8.862 1.00 97.38 318 ALA A N 1
ATOM 2363 C CA . ALA A 1 318 ? 0.786 -22.811 9.455 1.00 97.38 318 ALA A CA 1
ATOM 2364 C C . ALA A 1 318 ? 2.053 -23.014 8.604 1.00 97.38 318 ALA A C 1
ATOM 2366 O O . ALA A 1 318 ? 3.064 -22.364 8.869 1.00 97.38 318 ALA A O 1
ATOM 2367 N N . ALA A 1 319 ? 2.021 -23.901 7.605 1.00 97.88 319 ALA A N 1
ATOM 2368 C CA . ALA A 1 319 ? 3.150 -24.136 6.709 1.00 97.88 319 ALA A CA 1
ATOM 2369 C C . ALA A 1 319 ? 3.202 -23.146 5.532 1.00 97.88 319 ALA A C 1
ATOM 2371 O O . ALA A 1 319 ? 4.204 -23.107 4.816 1.00 97.88 319 ALA A O 1
ATOM 2372 N N . VAL A 1 320 ? 2.144 -22.357 5.312 1.00 97.75 320 VAL A N 1
ATOM 2373 C CA . VAL A 1 320 ? 2.101 -21.350 4.247 1.00 97.75 320 VAL A CA 1
ATOM 2374 C C . VAL A 1 320 ? 2.836 -20.093 4.704 1.00 97.75 320 VAL A C 1
ATOM 2376 O O . VAL A 1 320 ? 2.483 -19.494 5.717 1.00 97.75 320 VAL A O 1
ATOM 2379 N N . ASN A 1 321 ? 3.841 -19.678 3.930 1.00 97.94 321 ASN A N 1
ATOM 2380 C CA . ASN A 1 321 ? 4.463 -18.368 4.085 1.00 97.94 321 ASN A CA 1
ATOM 2381 C C . ASN A 1 321 ? 3.594 -17.310 3.369 1.00 97.94 321 ASN A C 1
ATOM 2383 O O . ASN A 1 321 ? 3.447 -17.404 2.149 1.00 97.94 321 ASN A O 1
ATOM 2387 N N . PRO A 1 322 ? 3.011 -16.336 4.094 1.00 97.50 322 PRO A N 1
ATOM 2388 C CA . PRO A 1 322 ? 2.153 -15.293 3.538 1.00 97.50 322 PRO A CA 1
ATOM 2389 C C . PRO A 1 322 ? 2.927 -14.126 2.905 1.00 97.50 322 PRO A C 1
ATOM 2391 O O . PRO A 1 322 ? 2.295 -13.195 2.416 1.00 97.50 322 PRO A O 1
ATOM 2394 N N . GLY A 1 323 ? 4.265 -14.135 2.932 1.00 98.06 323 GLY A N 1
ATOM 2395 C CA . GLY A 1 323 ? 5.079 -13.054 2.381 1.00 98.06 323 GLY A CA 1
ATOM 2396 C C . GLY A 1 323 ? 4.726 -12.743 0.924 1.00 98.06 323 GLY A C 1
ATOM 2397 O O . GLY A 1 323 ? 4.510 -13.646 0.111 1.00 98.06 323 GLY A O 1
ATOM 2398 N N . ILE A 1 324 ? 4.682 -11.456 0.579 1.00 98.50 324 ILE A N 1
ATOM 2399 C CA . ILE A 1 324 ? 4.405 -11.043 -0.795 1.00 98.50 324 ILE A CA 1
ATOM 2400 C C . ILE A 1 324 ? 5.609 -11.335 -1.684 1.00 98.50 324 ILE A C 1
ATOM 2402 O O . ILE A 1 324 ? 6.757 -11.083 -1.320 1.00 98.50 324 ILE A O 1
ATOM 2406 N N . SER A 1 325 ? 5.342 -11.874 -2.873 1.00 98.50 325 SER A N 1
ATOM 2407 C CA . SER A 1 325 ? 6.391 -12.133 -3.855 1.00 98.50 325 SER A CA 1
ATOM 2408 C C . SER A 1 325 ? 6.817 -10.875 -4.606 1.00 98.50 325 SER A C 1
ATOM 2410 O O . SER A 1 325 ? 6.002 -10.003 -4.913 1.00 98.50 325 SER A O 1
ATOM 2412 N N . ASN A 1 326 ? 8.095 -10.815 -4.967 1.00 98.00 326 ASN A N 1
ATOM 2413 C CA . ASN A 1 326 ? 8.671 -9.754 -5.782 1.00 98.00 326 ASN A CA 1
ATOM 2414 C C . ASN A 1 326 ? 7.952 -9.639 -7.137 1.00 98.00 326 ASN A C 1
ATOM 2416 O O . ASN A 1 326 ? 7.660 -8.542 -7.609 1.00 98.00 326 ASN A O 1
ATOM 2420 N N . GLU A 1 327 ? 7.582 -10.776 -7.725 1.00 98.19 327 GLU A N 1
ATOM 2421 C CA . GLU A 1 327 ? 6.814 -10.856 -8.964 1.00 98.19 327 GLU A CA 1
ATOM 2422 C C . GLU A 1 327 ? 5.410 -10.259 -8.813 1.00 98.19 327 GLU A C 1
ATOM 2424 O O . GLU A 1 327 ? 4.933 -9.574 -9.720 1.00 98.19 327 GLU A O 1
ATOM 2429 N N . PHE A 1 328 ? 4.753 -10.480 -7.671 1.00 98.19 328 PHE A N 1
ATOM 2430 C CA . PHE A 1 328 ? 3.449 -9.888 -7.384 1.00 98.19 328 PHE A CA 1
ATOM 2431 C C . PHE A 1 328 ? 3.545 -8.369 -7.203 1.00 98.19 328 PHE A C 1
ATOM 2433 O O . PHE A 1 328 ? 2.876 -7.638 -7.934 1.00 98.19 328 PHE A O 1
ATOM 2440 N N . ALA A 1 329 ? 4.413 -7.909 -6.294 1.00 97.00 329 ALA A N 1
ATOM 2441 C CA . ALA A 1 329 ? 4.553 -6.495 -5.933 1.00 97.00 329 ALA A CA 1
ATOM 2442 C C . ALA A 1 329 ? 5.077 -5.622 -7.089 1.00 97.00 329 ALA A C 1
ATOM 2444 O O . ALA A 1 329 ? 4.729 -4.444 -7.207 1.00 97.00 329 ALA A O 1
ATOM 2445 N N . THR A 1 330 ? 5.917 -6.187 -7.960 1.00 95.31 330 THR A N 1
ATOM 2446 C CA . THR A 1 330 ? 6.596 -5.422 -9.019 1.00 95.31 330 THR A CA 1
ATOM 2447 C C . THR A 1 330 ? 5.901 -5.531 -10.372 1.00 95.31 330 THR A C 1
ATOM 2449 O O . THR A 1 330 ? 5.957 -4.586 -11.154 1.00 95.31 330 THR A O 1
ATOM 2452 N N . ALA A 1 331 ? 5.246 -6.657 -10.673 1.00 95.00 331 ALA A N 1
ATOM 2453 C CA . ALA A 1 331 ? 4.696 -6.908 -12.005 1.00 95.00 331 ALA A CA 1
ATOM 2454 C C . ALA A 1 331 ? 3.214 -7.290 -11.981 1.00 95.00 331 ALA A C 1
ATOM 2456 O O . ALA A 1 331 ? 2.398 -6.586 -12.572 1.00 95.00 331 ALA A O 1
ATOM 2457 N N . ALA A 1 332 ? 2.846 -8.389 -11.318 1.00 96.12 332 ALA A N 1
ATOM 2458 C CA . ALA A 1 332 ? 1.520 -8.976 -11.496 1.00 96.12 332 ALA A CA 1
ATOM 2459 C C . ALA A 1 332 ? 0.400 -8.050 -11.007 1.00 96.12 332 ALA A C 1
ATOM 2461 O O . ALA A 1 332 ? -0.574 -7.860 -11.730 1.00 96.12 332 ALA A O 1
ATOM 2462 N N . PHE A 1 333 ? 0.545 -7.441 -9.825 1.00 96.62 333 PHE A N 1
ATOM 2463 C CA . PHE A 1 333 ? -0.496 -6.586 -9.244 1.00 96.62 333 PHE A CA 1
ATOM 2464 C C . PHE A 1 333 ? -0.516 -5.162 -9.823 1.00 96.62 333 PHE A C 1
ATOM 2466 O O . PHE A 1 333 ? -1.477 -4.422 -9.634 1.00 96.62 333 PHE A O 1
ATOM 2473 N N . ARG A 1 334 ? 0.478 -4.810 -10.654 1.00 95.38 334 ARG A N 1
ATOM 2474 C CA . ARG A 1 334 ? 0.508 -3.549 -11.415 1.00 95.38 334 ARG A CA 1
ATOM 2475 C C . ARG A 1 334 ? -0.465 -3.533 -12.595 1.00 95.38 334 ARG A C 1
ATOM 2477 O O . ARG A 1 334 ? -0.605 -2.498 -13.241 1.00 95.38 334 ARG A O 1
ATOM 2484 N N . PHE A 1 335 ? -1.179 -4.634 -12.866 1.00 92.94 335 PHE A N 1
ATOM 2485 C CA . PHE A 1 335 ? -2.252 -4.656 -13.869 1.00 92.94 335 PHE A CA 1
ATOM 2486 C C . PHE A 1 335 ? -3.310 -3.569 -13.607 1.00 92.94 335 PHE A C 1
ATOM 2488 O O . PHE A 1 335 ? -3.925 -3.093 -14.558 1.00 92.94 335 PHE A O 1
ATOM 2495 N N . GLY A 1 336 ? -3.489 -3.142 -12.348 1.00 92.31 336 GLY A N 1
ATOM 2496 C CA . GLY A 1 336 ? -4.380 -2.042 -11.980 1.00 92.31 336 GLY A CA 1
ATOM 2497 C C . GLY A 1 336 ? -4.100 -0.755 -12.757 1.00 92.31 336 GLY A C 1
ATOM 2498 O O . GLY A 1 336 ? -5.046 -0.066 -13.112 1.00 92.31 336 GLY A O 1
ATOM 2499 N N . HIS A 1 337 ? -2.843 -0.494 -13.145 1.00 93.44 337 HIS A N 1
ATOM 2500 C CA . HIS A 1 337 ? -2.475 0.671 -13.960 1.00 93.44 337 HIS A CA 1
ATOM 2501 C C . HIS A 1 337 ? -3.095 0.661 -15.368 1.00 93.44 337 HIS A C 1
ATOM 2503 O O . HIS A 1 337 ? -3.179 1.699 -16.009 1.00 93.44 337 HIS A O 1
ATOM 2509 N N . SER A 1 338 ? -3.543 -0.502 -15.853 1.00 91.06 338 SER A N 1
ATOM 2510 C CA . SER A 1 338 ? -4.279 -0.625 -17.122 1.00 91.06 338 SER A CA 1
ATOM 2511 C C . SER A 1 338 ? -5.794 -0.448 -16.979 1.00 91.06 338 SER A C 1
ATOM 2513 O O . SER A 1 338 ? -6.505 -0.521 -17.976 1.00 91.06 338 SER A O 1
ATOM 2515 N N . LEU A 1 339 ? -6.294 -0.271 -15.750 1.00 90.62 339 LEU A N 1
ATOM 2516 C CA . LEU A 1 339 ? -7.719 -0.128 -15.443 1.00 90.62 339 LEU A CA 1
ATOM 2517 C C . LEU A 1 339 ? -8.139 1.315 -15.137 1.00 90.62 339 LEU A C 1
ATOM 2519 O O . LEU A 1 339 ? -9.326 1.536 -14.898 1.00 90.62 339 LEU A O 1
ATOM 2523 N N . LEU A 1 340 ? -7.196 2.263 -15.097 1.00 89.00 340 LEU A N 1
ATOM 2524 C CA . LEU A 1 340 ? -7.521 3.673 -14.893 1.00 89.00 340 LEU A CA 1
ATOM 2525 C C . LEU A 1 340 ? -8.236 4.228 -16.127 1.00 89.00 340 LEU A C 1
ATOM 2527 O O . LEU A 1 340 ? -7.855 3.920 -17.259 1.00 89.00 340 LEU A O 1
ATOM 2531 N N . GLY A 1 341 ? -9.258 5.046 -15.879 1.00 85.50 341 GLY A N 1
ATOM 2532 C CA . GLY A 1 341 ? -9.834 5.925 -16.894 1.00 85.50 341 GLY A CA 1
ATOM 2533 C C . GLY A 1 341 ? -8.916 7.112 -17.190 1.00 85.50 341 GLY A C 1
ATOM 2534 O O . GLY A 1 341 ? -7.839 7.243 -16.607 1.00 85.50 341 GLY A O 1
ATOM 2535 N N . ASP A 1 342 ? -9.344 7.978 -18.102 1.00 85.19 342 ASP A N 1
ATOM 2536 C CA . ASP A 1 342 ? -8.685 9.251 -18.399 1.00 85.19 342 ASP A CA 1
ATOM 2537 C C . ASP A 1 342 ? -9.175 10.404 -17.508 1.00 85.19 342 ASP A C 1
ATOM 2539 O O . ASP A 1 342 ? -8.548 11.466 -17.489 1.00 85.19 342 ASP A O 1
ATOM 2543 N N . ASP A 1 343 ? -10.240 10.197 -16.731 1.00 86.88 343 ASP A N 1
ATOM 2544 C CA . ASP A 1 343 ? -10.757 11.158 -15.767 1.00 86.88 343 ASP A CA 1
ATOM 2545 C C . ASP A 1 343 ? -11.296 10.530 -14.468 1.00 86.88 343 ASP A C 1
ATOM 2547 O O . ASP A 1 343 ? -11.492 9.321 -14.328 1.00 86.88 343 ASP A O 1
ATOM 2551 N N . ILE A 1 344 ? -11.506 11.400 -13.478 1.00 89.25 344 ILE A N 1
ATOM 2552 C CA . ILE A 1 344 ? -12.250 11.113 -12.252 1.00 89.25 344 ILE A CA 1
ATOM 2553 C C . ILE A 1 344 ? -13.561 11.897 -12.293 1.00 89.25 344 ILE A C 1
ATOM 2555 O O . ILE A 1 344 ? -13.554 13.132 -12.260 1.00 89.25 344 ILE A O 1
ATOM 2559 N N . GLU A 1 345 ? -14.681 11.177 -12.303 1.00 90.25 345 GLU A N 1
ATOM 2560 C CA . GLU A 1 345 ? -16.030 11.744 -12.304 1.00 90.25 345 GLU A CA 1
ATOM 2561 C C . GLU A 1 345 ? -16.501 12.162 -10.899 1.00 90.25 345 GLU A C 1
ATOM 2563 O O . GLU A 1 345 ? -16.240 11.498 -9.893 1.00 90.25 345 GLU A O 1
ATOM 2568 N N . PHE A 1 346 ? -17.293 13.238 -10.831 1.00 91.69 346 PHE A N 1
ATOM 2569 C CA . PHE A 1 346 ? -17.897 13.723 -9.589 1.00 91.69 346 PHE A CA 1
ATOM 2570 C C . PHE A 1 346 ? -19.409 13.828 -9.744 1.00 91.69 346 PHE A C 1
ATOM 2572 O O . PHE A 1 346 ? -19.917 14.642 -10.517 1.00 91.69 346 PHE A O 1
ATOM 2579 N N . LEU A 1 347 ? -20.137 13.022 -8.970 1.00 92.50 347 LEU A N 1
ATOM 2580 C CA . LEU A 1 347 ? -21.587 12.863 -9.090 1.00 92.50 347 LEU A CA 1
ATOM 2581 C C . LEU A 1 347 ? -22.314 13.281 -7.800 1.00 92.50 347 LEU A C 1
ATOM 2583 O O . LEU A 1 347 ? -21.823 13.060 -6.691 1.00 92.50 347 LEU A O 1
ATOM 2587 N N . ASP A 1 348 ? -23.506 13.867 -7.932 1.00 93.88 348 ASP A N 1
ATOM 2588 C CA . ASP A 1 348 ? -24.415 14.136 -6.816 1.00 93.88 348 ASP A CA 1
ATOM 2589 C C . ASP A 1 348 ? -25.204 12.883 -6.389 1.00 93.88 348 ASP A C 1
ATOM 2591 O O . ASP A 1 348 ? -25.119 11.803 -6.975 1.00 93.88 348 ASP A O 1
ATOM 2595 N N . ASN A 1 349 ? -26.060 13.043 -5.377 1.00 94.38 349 ASN A N 1
ATOM 2596 C CA . ASN A 1 349 ? -26.919 11.966 -4.871 1.00 94.38 349 ASN A CA 1
ATOM 2597 C C . ASN A 1 349 ? -27.979 11.465 -5.875 1.00 94.38 349 ASN A C 1
ATOM 2599 O O . ASN A 1 349 ? -28.658 10.478 -5.590 1.00 94.38 349 ASN A O 1
ATOM 2603 N N . ASN A 1 350 ? -28.169 12.143 -7.008 1.00 94.88 350 ASN A N 1
ATOM 2604 C CA . ASN A 1 350 ? -29.048 11.726 -8.099 1.00 94.88 350 ASN A CA 1
ATOM 2605 C C . ASN A 1 350 ? -28.265 11.072 -9.253 1.00 94.88 350 ASN A C 1
ATOM 2607 O O . ASN A 1 350 ? -28.885 10.688 -10.246 1.00 94.88 350 ASN A O 1
ATOM 2611 N N . GLY A 1 351 ? -26.938 10.947 -9.132 1.00 90.56 351 GLY A N 1
ATOM 2612 C CA . GLY A 1 351 ? -26.056 10.456 -10.189 1.00 90.56 351 GLY A CA 1
ATOM 2613 C C . GLY A 1 351 ? -25.819 11.477 -11.302 1.00 90.56 351 GLY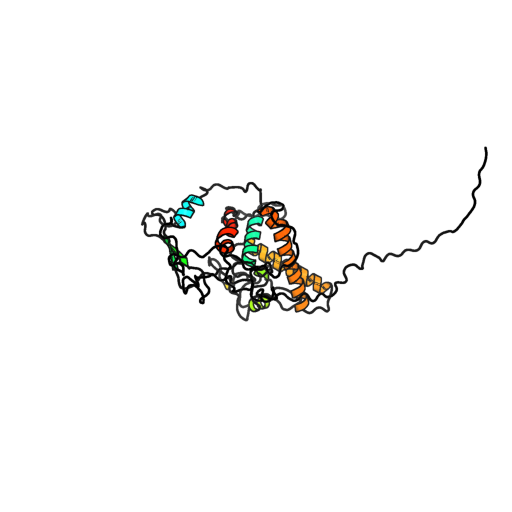 A C 1
ATOM 2614 O O . GLY A 1 351 ? -25.507 11.085 -12.422 1.00 90.56 351 GLY A O 1
ATOM 2615 N N . LEU A 1 352 ? -26.031 12.768 -11.029 1.00 93.56 352 LEU A N 1
ATOM 2616 C CA . LEU A 1 352 ? -25.761 13.848 -11.972 1.00 93.56 352 LEU A CA 1
ATOM 2617 C C . LEU A 1 352 ? -24.384 14.443 -11.702 1.00 93.56 352 LEU A C 1
ATOM 2619 O O . LEU A 1 352 ? -24.023 14.675 -10.551 1.00 93.56 352 LEU A O 1
ATOM 2623 N N . GLU A 1 353 ? -23.652 14.739 -12.768 1.00 91.56 353 GLU A N 1
ATOM 2624 C CA . GLU A 1 353 ? -22.354 15.403 -12.698 1.00 91.56 353 GLU A CA 1
ATOM 2625 C C . GLU A 1 353 ? -22.456 16.755 -11.973 1.00 91.56 353 GLU A C 1
ATOM 2627 O O . GLU A 1 353 ? -23.319 17.586 -12.282 1.00 91.56 353 GLU A O 1
ATOM 2632 N N . VAL A 1 354 ? -21.590 16.969 -10.979 1.00 90.62 354 VAL A N 1
ATOM 2633 C CA . VAL A 1 354 ? -21.542 18.220 -10.198 1.00 90.62 354 VAL A CA 1
ATOM 2634 C C . VAL A 1 354 ? -20.471 19.190 -10.680 1.00 90.62 354 VAL A C 1
ATOM 2636 O O . VAL A 1 354 ? -20.584 20.389 -10.415 1.00 90.62 354 VAL A O 1
ATOM 2639 N N . HIS A 1 355 ? -19.456 18.696 -11.386 1.00 87.38 355 HIS A N 1
ATOM 2640 C CA . HIS A 1 355 ? -18.455 19.476 -12.106 1.00 87.38 355 HIS A CA 1
ATOM 2641 C C . HIS A 1 355 ? -17.729 18.588 -13.120 1.00 87.38 355 HIS A C 1
ATOM 2643 O O . HIS A 1 355 ? -17.757 17.370 -12.969 1.00 87.38 355 HIS A O 1
ATOM 2649 N N . GLU A 1 356 ? -17.048 19.220 -14.085 1.00 84.06 356 GLU A N 1
ATOM 2650 C CA . GLU A 1 356 ? -16.201 18.517 -15.059 1.00 84.06 356 GLU A CA 1
ATOM 2651 C C . GLU A 1 356 ? -15.203 17.603 -14.344 1.00 84.06 356 GLU A C 1
ATOM 2653 O O . GLU A 1 356 ? -14.588 18.012 -13.348 1.00 84.06 356 GLU A O 1
ATOM 2658 N N . GLY A 1 357 ? -15.058 16.380 -14.854 1.00 78.12 357 GLY A N 1
ATOM 2659 C CA . GLY A 1 357 ? -14.099 15.409 -14.349 1.00 78.12 357 GLY A CA 1
ATOM 2660 C C . GLY A 1 357 ? -12.675 15.962 -14.301 1.00 78.12 357 GLY A C 1
ATOM 2661 O O . GLY A 1 357 ? -12.288 16.852 -15.066 1.00 78.12 357 GLY A O 1
ATOM 2662 N N . VAL A 1 358 ? -11.882 15.455 -13.360 1.00 82.12 358 VAL A N 1
ATOM 2663 C CA . VAL A 1 358 ? -10.459 15.800 -13.280 1.00 82.12 358 VAL A CA 1
ATOM 2664 C C . VAL A 1 358 ? -9.694 14.804 -14.136 1.00 82.12 358 VAL A C 1
ATOM 2666 O O . VAL A 1 358 ? -9.701 13.619 -13.821 1.00 82.12 358 VAL A O 1
ATOM 2669 N N . ALA A 1 359 ? -9.048 15.288 -15.197 1.00 79.44 359 ALA A N 1
ATOM 2670 C CA . ALA A 1 359 ? -8.208 14.455 -16.051 1.00 79.44 359 ALA A CA 1
ATOM 2671 C C . ALA A 1 359 ? -7.019 13.874 -15.265 1.00 79.44 359 ALA A C 1
ATOM 2673 O O . ALA A 1 359 ? -6.413 14.588 -14.454 1.00 79.44 359 ALA A O 1
ATOM 2674 N N . LEU A 1 360 ? -6.713 12.603 -15.526 1.00 67.94 360 LEU A N 1
ATOM 2675 C CA . LEU A 1 360 ? -5.633 11.836 -14.899 1.00 67.94 360 LEU A CA 1
ATOM 2676 C C . LEU A 1 360 ? -4.282 11.982 -15.614 1.00 67.94 360 LEU A C 1
ATOM 2678 O O . LEU A 1 360 ? -4.253 12.109 -16.861 1.00 67.94 360 LEU A O 1
#

Radius of gyration: 27.6 Å; Cα contacts (8 Å, |Δi|>4): 535; chains: 1; bounding box: 108×67×62 Å

Sequence (360 aa):
MLHNHGKRARRLRAAGGQSGMADSAEIAEARILLAAAIDGTGNNLENPEWGSAGENLIRLATAEYADAISEVGGEDRPSAREISNTVSDSGGADVISDRMMSAMIYAWGQFIDHDITLTQSGTTEVTSIAVPAGDPSFDPFNTGTATIDTMRSAFDPATGTSTSSPREQVNQISAFLDGSMVYGSNDATAAALRTFSGGMLKTSAGNMLPINNVETFPDGTLEMDNANPFVASDELFAAGDARANENVELTALQTLFVREHNYQARKIAAGNPDLSDEEIYQQARSIVIAEIQAITYNEWLPSLLGKGAIDSYTGYDAAVNPGISNEFATAAFRFGHSLLGDDIEFLDNNGLEVHEGVAL

Nearest PDB structures (foldseek):
  8s6c-assembly1_A  TM=9.599E-01  e=2.515E-29  cyanobacterium TDX16
  7d3f-assembly1_C  TM=8.871E-01  e=3.197E-22  Homo sapiens
  7d3e-assembly1_C  TM=8.844E-01  e=5.409E-22  Homo sapiens
  6wxr-assembly1_A  TM=9.232E-01  e=8.511E-19  Mus musculus
  6wxv-assembly1_A  TM=9.245E-01  e=1.405E-17  Mus musculus

Foldseek 3Di:
DDDDDDDDDDDDDDDDDDDDPDPPPDPPPPPVPVQQALQNACVFVVHRCQQGAFDFFAAPDQDDAPQLQEHHDDPVHAFPQVCCVVPVDPVPDFDQPPLNDDLVLLLLLVLQLLQAADFAFDDPAKDWTQHQQCPVPFHVVRPSGTTDIGGDTDWDPVASPDSVGHTTTGGRGGRDLQSLQAQANHPVLNVLQDPQPLLAGDADPPLFADFQACVSRVPHGDQADCVPPPDPNRRDGRGSGNDCVVDDSSSVVSSVLSVQLRVQSVVVCVVPVVDGSVRSNSVSSVVSSVVSVCCVPPPNCCSVVNHPPDPDDPDDDSVDRSRHHPCCSPPVSCCSVVVDGQFDFDADPVRHGPDDTDGD

Solvent-accessible surface area (backbone atoms only — not comparable to full-atom values): 21301 Å² total; per-residue (Å²): 134,84,88,85,87,86,86,87,82,90,84,82,89,82,89,79,89,79,90,83,87,85,85,83,88,76,80,73,72,82,68,78,74,73,73,73,49,53,22,31,48,56,72,33,88,90,48,35,60,54,22,13,38,61,36,63,40,36,69,91,66,84,83,76,30,66,73,38,19,64,45,82,50,59,89,94,47,82,36,68,50,48,48,42,63,74,72,65,62,59,87,86,57,87,80,77,59,94,79,70,72,60,68,61,61,34,42,51,48,52,52,49,42,48,17,33,50,36,72,52,66,39,89,80,49,75,46,67,38,51,42,54,62,45,32,78,87,78,21,68,82,48,74,62,73,40,64,51,79,43,58,42,60,38,54,45,86,92,31,39,79,37,72,92,36,40,54,40,44,32,24,63,27,15,31,44,81,64,44,23,32,67,45,7,35,36,65,67,54,33,55,66,46,37,60,82,51,65,20,24,64,51,55,34,84,93,66,33,49,25,50,28,23,61,88,72,25,75,93,58,56,76,80,55,63,61,93,71,70,88,59,60,76,55,70,33,62,47,64,25,28,41,61,48,67,78,44,69,64,43,34,48,51,53,28,49,53,55,48,48,28,42,48,42,6,51,53,47,44,72,74,43,76,85,59,49,36,66,60,28,27,49,52,18,50,53,51,49,25,50,48,54,45,45,46,43,67,72,47,49,46,33,67,75,70,32,85,77,70,66,77,81,86,87,70,91,60,90,86,63,77,59,41,44,32,48,59,40,76,71,51,62,66,52,55,47,76,77,56,64,69,66,53,48,83,43,64,46,100,84,71,44,77,74,52,86,52,51,72,109

Mean predicted aligned error: 7.81 Å

Secondary structure (DSSP, 8-state):
--------------------SSS-S------------TT-TTSSSSSTTTT-TTPBPB-SS----TTSSSSPP-TTS--HHHHIIIII--TT-----TT---THHHHHHHHHHHHH----EEEEEEEEEEPPTT-TTT-TT--S--EEEEEEEPB-TTSSSBTTB---BB-SS-SSSS-HHHH-SSHHHHHHHB-SSTTPBP--GGGPPPB-STTT-TT-------SS-SS-GGGSB--SSTTTTS-HHHHHHHHHHHHHHHHHHHHHHHH-TT--HHHHHHHHHHHHHHHHHHHIIIIIHHHHH-TTSSPPP----TT---PPBHHHHHTGGGGGGGS--SEEEEE-TTS-EEEEEEE-